Protein AF-A0A1C4ZK73-F1 (afdb_monomer)

Structure (mmCIF, N/CA/C/O backbone):
data_AF-A0A1C4ZK73-F1
#
_entry.id   AF-A0A1C4ZK73-F1
#
loop_
_atom_site.group_PDB
_atom_site.id
_atom_site.type_symbol
_atom_site.label_atom_id
_atom_site.label_alt_id
_atom_site.label_comp_id
_atom_site.label_asym_id
_atom_site.label_entity_id
_atom_site.label_seq_id
_atom_site.pdbx_PDB_ins_code
_atom_site.Cartn_x
_atom_site.Cartn_y
_atom_site.Cartn_z
_atom_site.occupancy
_atom_site.B_iso_or_equiv
_atom_site.auth_seq_id
_atom_site.auth_comp_id
_atom_site.auth_asym_id
_atom_site.auth_atom_id
_atom_site.pdbx_PDB_model_num
ATOM 1 N N . MET A 1 1 ? 20.631 2.626 -0.643 1.00 84.75 1 MET A N 1
ATOM 2 C CA . MET A 1 1 ? 19.525 1.824 -0.071 1.00 84.75 1 MET A CA 1
ATOM 3 C C . MET A 1 1 ? 20.103 0.797 0.896 1.00 84.75 1 MET A C 1
ATOM 5 O O . MET A 1 1 ? 21.215 0.341 0.662 1.00 84.75 1 MET A O 1
ATOM 9 N N . SER A 1 2 ? 19.399 0.469 1.982 1.00 93.44 2 SER A N 1
ATOM 10 C CA . SER A 1 2 ? 19.787 -0.606 2.907 1.00 93.44 2 SER A CA 1
ATOM 11 C C . SER A 1 2 ? 19.686 -1.980 2.239 1.00 93.44 2 SER A C 1
ATOM 13 O O . SER A 1 2 ? 18.781 -2.201 1.442 1.00 93.44 2 SER A O 1
ATOM 15 N N . ALA A 1 3 ? 20.574 -2.909 2.602 1.00 92.75 3 ALA A N 1
ATOM 16 C CA . ALA A 1 3 ? 20.466 -4.317 2.210 1.00 92.75 3 ALA A CA 1
ATOM 17 C C . ALA A 1 3 ? 19.444 -5.097 3.061 1.00 92.75 3 ALA A C 1
ATOM 19 O O . ALA A 1 3 ? 19.037 -6.190 2.677 1.00 92.75 3 ALA A O 1
ATOM 20 N N . ASP A 1 4 ? 19.031 -4.544 4.207 1.00 95.25 4 ASP A N 1
ATOM 21 C CA . ASP A 1 4 ? 17.965 -5.107 5.035 1.00 95.25 4 ASP A CA 1
ATOM 22 C C . ASP A 1 4 ? 16.584 -4.758 4.439 1.00 95.25 4 ASP A C 1
ATOM 24 O O . ASP A 1 4 ? 16.256 -3.569 4.347 1.00 95.25 4 ASP A O 1
ATOM 28 N N . PRO A 1 5 ? 15.751 -5.750 4.063 1.00 92.81 5 PRO A N 1
ATOM 29 C CA . PRO A 1 5 ? 14.460 -5.516 3.413 1.00 92.81 5 PRO A CA 1
ATOM 30 C C . PRO A 1 5 ? 13.484 -4.636 4.206 1.00 92.81 5 PRO A C 1
ATOM 32 O O . PRO A 1 5 ? 12.799 -3.793 3.622 1.00 92.81 5 PRO A O 1
ATOM 35 N N . ALA A 1 6 ? 13.419 -4.792 5.533 1.00 88.50 6 ALA A N 1
ATOM 36 C CA . ALA A 1 6 ? 12.499 -4.018 6.369 1.00 88.50 6 ALA A CA 1
ATOM 37 C C . ALA A 1 6 ? 12.899 -2.535 6.404 1.00 88.50 6 ALA A C 1
ATOM 39 O O . ALA A 1 6 ? 12.072 -1.644 6.188 1.00 88.50 6 ALA A O 1
ATOM 40 N N . THR A 1 7 ? 14.192 -2.271 6.586 1.00 92.38 7 THR A N 1
ATOM 41 C CA . THR A 1 7 ? 14.769 -0.927 6.523 1.00 92.38 7 THR A CA 1
ATOM 42 C C . THR A 1 7 ? 14.614 -0.327 5.125 1.00 92.38 7 THR A C 1
ATOM 44 O O . THR A 1 7 ? 14.234 0.837 4.995 1.00 92.38 7 THR A O 1
ATOM 47 N N . ALA A 1 8 ? 14.856 -1.112 4.070 1.00 97.56 8 ALA A N 1
ATOM 48 C CA . ALA A 1 8 ? 14.698 -0.685 2.682 1.00 97.56 8 ALA A CA 1
ATOM 49 C C . ALA A 1 8 ? 13.253 -0.255 2.384 1.00 97.56 8 ALA A C 1
ATOM 51 O O . ALA A 1 8 ? 13.040 0.806 1.798 1.00 97.56 8 ALA A O 1
ATOM 52 N N . ARG A 1 9 ? 12.248 -0.994 2.875 1.00 96.31 9 ARG A N 1
ATOM 53 C CA . ARG A 1 9 ? 10.835 -0.598 2.763 1.00 96.31 9 ARG A CA 1
ATOM 54 C C . ARG A 1 9 ? 10.553 0.749 3.431 1.00 96.31 9 ARG A C 1
ATOM 56 O O . ARG A 1 9 ? 9.870 1.593 2.852 1.00 96.31 9 ARG A O 1
ATOM 63 N N . GLY A 1 10 ? 11.106 0.982 4.623 1.00 89.31 10 GLY A N 1
ATOM 64 C CA . GLY A 1 10 ? 11.018 2.280 5.300 1.00 89.31 10 GLY A CA 1
ATOM 65 C C . GLY A 1 10 ? 11.638 3.418 4.481 1.00 89.31 10 GLY A C 1
ATOM 66 O O . GLY A 1 10 ? 11.036 4.484 4.349 1.00 89.31 10 GLY A O 1
ATOM 67 N N . GLN A 1 11 ? 12.797 3.171 3.866 1.00 98.31 11 GLN A N 1
ATOM 68 C CA . GLN A 1 11 ? 13.463 4.133 2.981 1.00 98.31 11 GLN A CA 1
ATOM 69 C C . GLN A 1 11 ? 12.637 4.442 1.725 1.00 98.31 11 GLN A C 1
ATOM 71 O O . GLN A 1 11 ? 12.590 5.598 1.315 1.00 98.31 11 GLN A O 1
ATOM 76 N N . GLY A 1 12 ? 11.939 3.455 1.157 1.00 98.44 12 GLY A N 1
ATOM 77 C CA . GLY A 1 12 ? 11.043 3.658 0.013 1.00 98.44 12 G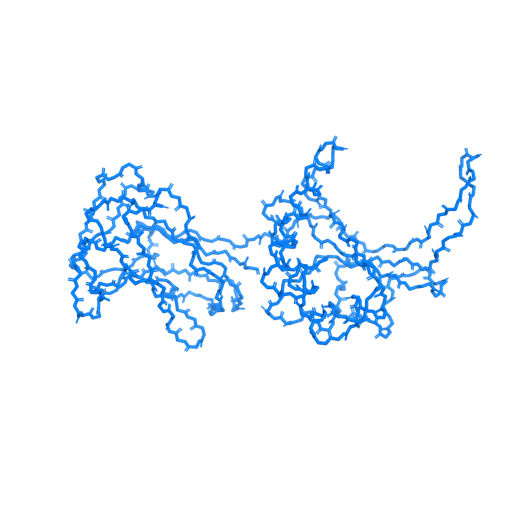LY A CA 1
ATOM 78 C C . GLY A 1 12 ? 9.887 4.605 0.325 1.00 98.44 12 GLY A C 1
ATOM 79 O O . GLY A 1 12 ? 9.605 5.522 -0.445 1.00 98.44 12 GLY A O 1
ATOM 80 N N . ARG A 1 13 ? 9.268 4.452 1.505 1.00 97.62 13 ARG A N 1
ATOM 81 C CA . ARG A 1 13 ? 8.219 5.373 1.979 1.00 97.62 13 ARG A CA 1
ATOM 82 C C . ARG A 1 13 ? 8.760 6.793 2.169 1.00 97.62 13 ARG A C 1
ATOM 84 O O . ARG A 1 13 ? 8.119 7.753 1.753 1.00 97.62 13 ARG A O 1
ATOM 91 N N . ALA A 1 14 ? 9.943 6.931 2.768 1.00 96.50 14 ALA A N 1
ATOM 92 C CA . ALA A 1 14 ? 10.572 8.237 2.964 1.00 96.50 14 ALA A CA 1
ATOM 93 C C . ALA A 1 14 ? 10.908 8.920 1.627 1.00 96.50 14 ALA A C 1
ATOM 95 O O . ALA A 1 14 ? 10.620 10.103 1.455 1.00 96.50 14 ALA A O 1
ATOM 96 N N . ALA A 1 15 ? 11.439 8.167 0.658 1.00 98.69 15 ALA A N 1
ATOM 97 C CA . ALA A 1 15 ? 11.707 8.672 -0.684 1.00 98.69 15 ALA A CA 1
ATOM 98 C C . ALA A 1 15 ? 10.423 9.162 -1.372 1.00 98.69 15 ALA A C 1
ATOM 100 O O . ALA A 1 15 ? 10.425 10.236 -1.972 1.00 98.69 15 ALA A O 1
ATOM 101 N N . ALA A 1 16 ? 9.318 8.421 -1.246 1.00 98.19 16 ALA A N 1
ATOM 102 C CA . ALA A 1 16 ? 8.022 8.820 -1.794 1.00 98.19 16 ALA A CA 1
ATOM 103 C C . ALA A 1 16 ? 7.496 10.117 -1.166 1.00 98.19 16 ALA A C 1
ATOM 105 O O . ALA A 1 16 ? 6.988 10.975 -1.882 1.00 98.19 16 ALA A O 1
ATOM 106 N N . ASP A 1 17 ? 7.657 10.305 0.147 1.00 96.88 17 ASP A N 1
ATOM 107 C CA . ASP A 1 17 ? 7.296 11.566 0.803 1.00 96.88 17 ASP A CA 1
ATOM 108 C C . ASP A 1 17 ? 8.104 12.753 0.263 1.00 96.88 17 ASP A C 1
ATOM 110 O O . ASP A 1 17 ? 7.530 13.806 -0.025 1.00 96.88 17 ASP A O 1
ATOM 114 N N . SER A 1 18 ? 9.415 12.583 0.070 1.00 98.19 18 SER A N 1
ATOM 115 C CA . SER A 1 18 ? 10.264 13.617 -0.530 1.00 98.19 18 SER A CA 1
ATOM 116 C C . SER A 1 18 ? 9.868 13.924 -1.976 1.00 98.19 18 SER A C 1
ATOM 118 O O . SER A 1 18 ? 9.771 15.093 -2.349 1.00 98.19 18 SER A O 1
ATOM 120 N N . ALA A 1 19 ? 9.593 12.893 -2.779 1.00 98.44 19 ALA A N 1
ATOM 121 C CA . ALA A 1 19 ? 9.191 13.054 -4.173 1.00 98.44 19 ALA A CA 1
ATOM 122 C C . ALA A 1 19 ? 7.835 13.759 -4.306 1.00 98.44 19 ALA A C 1
ATOM 124 O O . ALA A 1 19 ? 7.691 14.651 -5.136 1.00 98.44 19 ALA A O 1
ATOM 125 N N . VAL A 1 20 ? 6.863 13.424 -3.453 1.00 95.50 20 VAL A N 1
ATOM 126 C CA . VAL A 1 20 ? 5.555 14.095 -3.423 1.00 95.50 20 VAL A CA 1
ATOM 127 C C . VAL A 1 20 ? 5.697 15.561 -3.026 1.00 95.50 20 VAL A C 1
ATOM 129 O O . VAL A 1 20 ? 5.093 16.415 -3.668 1.00 95.50 20 VAL A O 1
ATOM 132 N N . ALA A 1 21 ? 6.513 15.879 -2.017 1.00 94.62 21 ALA A N 1
ATOM 133 C CA . ALA A 1 21 ? 6.745 17.268 -1.622 1.00 94.62 21 ALA A CA 1
ATOM 134 C C . ALA A 1 21 ? 7.353 18.094 -2.770 1.00 94.62 21 ALA A C 1
ATOM 136 O O . ALA A 1 21 ? 6.895 19.205 -3.044 1.00 94.62 21 ALA A O 1
ATOM 137 N N . ALA A 1 22 ? 8.338 17.535 -3.480 1.00 98.00 22 ALA A N 1
ATOM 138 C CA . ALA A 1 22 ? 8.933 18.173 -4.652 1.00 98.00 22 ALA A CA 1
ATOM 139 C C . ALA A 1 22 ? 7.923 18.325 -5.803 1.00 98.00 22 ALA A C 1
ATOM 141 O O . ALA A 1 22 ? 7.804 19.405 -6.378 1.00 98.00 22 ALA A O 1
ATOM 142 N N . ALA A 1 23 ? 7.150 17.276 -6.100 1.00 95.81 23 ALA A N 1
ATOM 143 C CA . ALA A 1 23 ? 6.112 17.293 -7.126 1.00 95.81 23 ALA A CA 1
ATOM 144 C C . ALA A 1 23 ? 5.072 18.392 -6.857 1.00 95.81 23 ALA A C 1
ATOM 146 O O . ALA A 1 23 ? 4.774 19.196 -7.737 1.00 95.81 23 ALA A O 1
ATOM 147 N N . GLN A 1 24 ? 4.583 18.490 -5.620 1.00 91.94 24 GLN A N 1
ATOM 148 C CA . GLN A 1 24 ? 3.625 19.518 -5.212 1.00 91.94 24 GLN A CA 1
ATOM 149 C C . GLN A 1 24 ? 4.198 20.931 -5.337 1.00 91.94 24 GLN A C 1
ATOM 151 O O . GLN A 1 24 ? 3.509 21.821 -5.834 1.00 91.94 24 GLN A O 1
ATOM 156 N N . ALA A 1 25 ? 5.462 21.138 -4.952 1.00 94.81 25 ALA A N 1
ATOM 157 C CA . ALA A 1 25 ? 6.137 22.427 -5.111 1.00 94.81 25 ALA A CA 1
ATOM 158 C C . ALA A 1 25 ? 6.279 22.847 -6.588 1.00 94.81 25 ALA A C 1
ATOM 160 O O . ALA A 1 25 ? 6.295 24.038 -6.888 1.00 94.81 25 ALA A O 1
ATOM 161 N N . LEU A 1 26 ? 6.339 21.876 -7.504 1.00 97.00 26 LEU A N 1
ATOM 162 C CA . LEU A 1 26 ? 6.391 22.079 -8.955 1.00 97.00 26 LEU A CA 1
ATOM 163 C C . LEU A 1 26 ? 5.002 22.121 -9.622 1.00 97.00 26 LEU A C 1
ATOM 165 O O . LEU A 1 26 ? 4.917 22.247 -10.841 1.00 97.00 26 LEU A O 1
ATOM 169 N N . GLY A 1 27 ? 3.909 22.010 -8.856 1.00 92.94 27 GLY A N 1
ATOM 170 C CA . GLY A 1 27 ? 2.540 22.004 -9.389 1.00 92.94 27 GLY A CA 1
ATOM 171 C C . GLY A 1 27 ? 2.090 20.669 -9.998 1.00 92.94 27 GLY A C 1
ATOM 172 O O . GLY A 1 27 ? 1.056 20.613 -10.661 1.00 92.94 27 GLY A O 1
ATOM 173 N N . ILE A 1 28 ? 2.829 19.583 -9.767 1.00 91.00 28 ILE A N 1
ATOM 174 C CA . ILE A 1 28 ? 2.490 18.231 -10.226 1.00 91.00 28 ILE A CA 1
ATOM 175 C C . ILE A 1 28 ? 1.518 17.605 -9.216 1.00 91.00 28 ILE A C 1
ATOM 177 O O . ILE A 1 28 ? 1.904 17.162 -8.130 1.00 91.00 28 ILE A O 1
ATOM 181 N N . GLY A 1 29 ? 0.230 17.612 -9.563 1.00 83.25 29 GLY A N 1
ATOM 182 C CA . GLY A 1 29 ? -0.865 17.170 -8.696 1.00 83.25 29 GLY A CA 1
ATOM 183 C C . GLY A 1 29 ? -1.083 15.652 -8.644 1.00 83.25 29 GLY A C 1
ATOM 184 O O . GLY A 1 29 ? -0.453 14.879 -9.370 1.00 83.25 29 GLY A O 1
ATOM 185 N N . ALA A 1 30 ? -2.019 15.239 -7.785 1.00 81.19 30 ALA A N 1
ATOM 186 C CA . ALA A 1 30 ? -2.480 13.855 -7.666 1.00 81.19 30 ALA A CA 1
ATOM 187 C C . ALA A 1 30 ? -2.970 13.282 -9.015 1.00 81.19 30 ALA A C 1
ATOM 189 O O . ALA A 1 30 ? -3.432 14.019 -9.884 1.00 81.19 30 ALA A O 1
ATOM 190 N N . GLY A 1 31 ? -2.862 11.964 -9.185 1.00 82.56 31 GLY A N 1
ATOM 191 C CA . GLY A 1 31 ? -3.090 11.253 -10.451 1.00 82.56 31 GLY A CA 1
ATOM 192 C C . GLY A 1 31 ? -1.874 11.235 -11.388 1.00 82.56 31 GLY A C 1
ATOM 193 O O . GLY A 1 31 ? -1.887 10.533 -12.395 1.00 82.56 31 GLY A O 1
ATOM 194 N N . SER A 1 32 ? -0.806 11.968 -11.058 1.00 91.88 32 SER A N 1
ATOM 195 C CA . SER A 1 32 ? 0.468 11.899 -11.785 1.00 91.88 32 SER A CA 1
ATOM 196 C C . SER A 1 32 ? 1.287 10.674 -11.364 1.00 91.88 32 SER A C 1
ATOM 198 O O . SER A 1 32 ? 1.214 10.241 -10.210 1.00 91.88 32 SER A O 1
ATOM 200 N N . THR A 1 33 ? 2.118 10.155 -12.271 1.00 95.19 33 THR A N 1
ATOM 201 C CA . THR A 1 33 ? 3.112 9.117 -11.953 1.00 95.19 33 THR A CA 1
ATOM 202 C C . THR A 1 33 ? 4.428 9.743 -11.522 1.00 95.19 33 THR A C 1
ATOM 204 O O . THR A 1 33 ? 4.963 10.602 -12.221 1.00 95.19 33 THR A O 1
ATOM 207 N N . LEU A 1 34 ? 4.979 9.277 -10.401 1.00 97.56 34 LEU A N 1
ATOM 208 C CA . LEU A 1 34 ? 6.349 9.584 -9.994 1.00 97.56 34 LEU A CA 1
ATOM 209 C C . LEU A 1 34 ? 7.222 8.343 -10.197 1.00 97.56 34 LEU A C 1
ATOM 211 O O . LEU A 1 34 ? 6.896 7.261 -9.703 1.00 97.56 34 LEU A O 1
ATOM 215 N N . TYR A 1 35 ? 8.328 8.506 -10.921 1.00 98.12 35 TYR A N 1
ATOM 216 C CA . TYR A 1 35 ? 9.267 7.430 -11.226 1.00 98.12 35 TYR A CA 1
ATOM 217 C C . TYR A 1 35 ? 10.416 7.440 -10.229 1.00 98.12 35 TYR A C 1
ATOM 219 O O . TYR A 1 35 ? 11.105 8.448 -10.086 1.00 98.12 35 TYR A O 1
ATOM 227 N N . ASN A 1 36 ? 10.619 6.323 -9.535 1.00 98.31 36 ASN A N 1
ATOM 228 C CA . ASN A 1 36 ? 11.842 6.128 -8.776 1.00 98.31 36 ASN A CA 1
ATOM 229 C C . ASN A 1 36 ? 12.979 5.740 -9.726 1.00 98.31 36 ASN A C 1
ATOM 231 O O . ASN A 1 36 ? 12.807 4.843 -10.549 1.00 98.31 36 ASN A O 1
ATOM 235 N N . ASP A 1 37 ? 14.117 6.410 -9.596 1.00 98.25 37 ASP A N 1
ATOM 236 C CA . ASP A 1 37 ? 15.328 6.111 -10.349 1.00 98.25 37 ASP A CA 1
ATOM 237 C C . ASP A 1 37 ? 16.171 5.069 -9.600 1.00 98.25 37 ASP A C 1
ATOM 239 O O . ASP A 1 37 ? 16.705 5.344 -8.519 1.00 98.25 37 ASP A O 1
ATOM 243 N N . ILE A 1 38 ? 16.246 3.852 -10.147 1.00 97.94 38 ILE A N 1
ATOM 244 C CA . ILE A 1 38 ? 17.117 2.787 -9.645 1.00 97.94 38 ILE A CA 1
ATOM 245 C C . ILE A 1 38 ? 18.015 2.323 -10.781 1.00 97.94 38 ILE A C 1
ATOM 247 O O . ILE A 1 38 ? 17.643 1.474 -11.592 1.00 97.94 38 ILE A O 1
ATOM 251 N N . GLU A 1 39 ? 19.234 2.844 -10.787 1.00 96.56 39 GLU A N 1
ATOM 252 C CA . GLU A 1 39 ? 20.282 2.445 -11.719 1.00 96.56 39 GLU A CA 1
ATOM 253 C C . GLU A 1 39 ? 20.627 0.951 -11.647 1.00 96.56 39 GLU A C 1
ATOM 255 O O . GLU A 1 39 ? 20.218 0.218 -10.739 1.00 96.56 39 GLU A O 1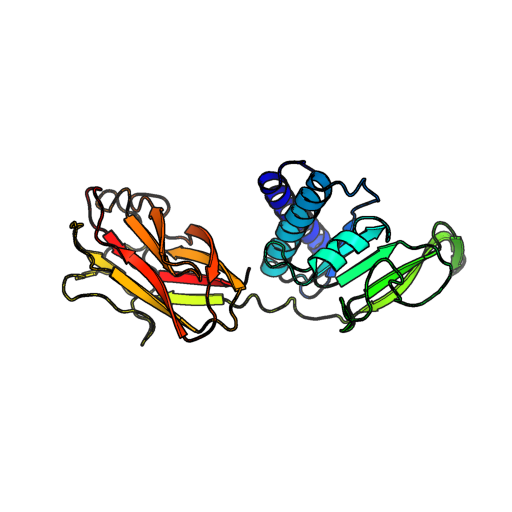
ATOM 260 N N . GLN A 1 40 ? 21.397 0.484 -12.632 1.00 97.00 40 GLN A N 1
ATOM 261 C CA . GLN A 1 40 ? 21.837 -0.909 -12.701 1.00 97.00 40 GLN A CA 1
ATOM 262 C C . GLN A 1 40 ? 22.478 -1.367 -11.379 1.00 97.00 40 GLN A C 1
ATOM 264 O O . GLN A 1 40 ? 23.283 -0.662 -10.769 1.00 97.00 40 GLN A O 1
ATOM 269 N N . TYR A 1 41 ? 22.123 -2.575 -10.938 1.00 96.50 41 TYR A N 1
ATOM 270 C CA . TYR A 1 41 ? 22.684 -3.181 -9.733 1.00 96.50 41 TYR A CA 1
ATOM 271 C C . TYR A 1 41 ? 22.917 -4.685 -9.921 1.00 96.50 41 TYR A C 1
ATOM 273 O O . TYR A 1 41 ? 22.243 -5.332 -10.729 1.00 96.50 41 TYR A O 1
ATOM 281 N N . PRO A 1 42 ? 23.842 -5.290 -9.153 1.00 94.56 42 PRO A N 1
ATOM 282 C CA . PRO A 1 42 ? 24.013 -6.737 -9.151 1.00 94.56 42 PRO A CA 1
ATOM 283 C C . PRO A 1 42 ? 22.773 -7.416 -8.546 1.00 94.56 42 PRO A C 1
ATOM 285 O O . PRO A 1 42 ? 22.568 -7.368 -7.332 1.00 94.56 42 PRO A O 1
ATOM 288 N N . SER A 1 43 ? 21.952 -8.072 -9.378 1.00 94.31 43 SER A N 1
ATOM 289 C CA . SER A 1 43 ? 20.723 -8.781 -8.963 1.00 94.31 43 SER A CA 1
ATOM 290 C C . SER A 1 43 ? 21.017 -10.112 -8.244 1.00 94.31 43 SER A C 1
ATOM 292 O O . SER A 1 43 ? 20.647 -11.216 -8.649 1.00 94.31 43 SER A O 1
ATOM 294 N N . THR A 1 44 ? 21.737 -10.024 -7.128 1.00 96.44 44 THR A N 1
ATOM 295 C CA . THR A 1 44 ? 21.824 -11.123 -6.163 1.00 96.44 44 THR A CA 1
ATOM 296 C C . THR A 1 44 ? 20.496 -11.260 -5.414 1.00 96.44 44 THR A C 1
ATOM 298 O O . THR A 1 44 ? 19.703 -10.320 -5.352 1.00 96.44 44 THR A O 1
ATOM 301 N N . ALA A 1 45 ? 20.246 -12.416 -4.792 1.00 95.56 45 ALA A N 1
ATOM 302 C CA . ALA A 1 45 ? 18.999 -12.648 -4.058 1.00 95.56 45 ALA A CA 1
ATOM 303 C C . ALA A 1 45 ? 18.735 -11.596 -2.961 1.00 95.56 45 ALA A C 1
ATOM 305 O O . ALA A 1 45 ? 17.594 -11.167 -2.794 1.00 95.56 45 ALA A O 1
ATOM 306 N N . SER A 1 46 ? 19.776 -11.157 -2.245 1.00 95.56 46 SER A N 1
ATOM 307 C CA . SER A 1 46 ? 19.666 -10.124 -1.210 1.00 95.56 46 SER A CA 1
ATOM 308 C C . SER A 1 46 ? 19.423 -8.735 -1.802 1.00 95.56 46 SER A C 1
ATOM 310 O O . SER A 1 46 ? 18.522 -8.038 -1.340 1.00 95.56 46 SER A O 1
ATOM 312 N N . CYS A 1 47 ? 20.159 -8.348 -2.851 1.00 96.50 47 CYS A N 1
ATOM 313 C CA . CYS A 1 47 ? 19.957 -7.065 -3.532 1.00 96.50 47 CYS A CA 1
ATOM 314 C C . CYS A 1 47 ? 18.549 -6.959 -4.122 1.00 96.50 47 CYS A C 1
ATOM 316 O O . CYS A 1 47 ? 17.857 -5.975 -3.866 1.00 96.50 47 CYS A O 1
ATOM 318 N N . ARG A 1 48 ? 18.087 -8.003 -4.821 1.00 97.69 48 ARG A N 1
ATOM 319 C CA . ARG A 1 48 ? 16.724 -8.072 -5.353 1.00 97.69 48 ARG A CA 1
ATOM 320 C C . ARG A 1 48 ? 15.681 -7.930 -4.246 1.00 97.69 48 ARG A C 1
ATOM 322 O O . ARG A 1 48 ? 14.761 -7.130 -4.373 1.00 97.69 48 ARG A O 1
ATOM 329 N N . ALA A 1 49 ? 15.825 -8.664 -3.141 1.00 96.88 49 ALA A N 1
ATOM 330 C CA . ALA A 1 49 ? 14.876 -8.581 -2.031 1.00 96.88 49 ALA A CA 1
ATOM 331 C C . ALA A 1 49 ? 14.827 -7.177 -1.401 1.00 96.88 49 ALA A C 1
ATOM 333 O O . ALA A 1 49 ? 13.741 -6.702 -1.061 1.00 96.88 49 ALA A O 1
ATOM 334 N N . ALA A 1 50 ? 15.974 -6.507 -1.265 1.00 98.00 50 ALA A N 1
ATOM 335 C CA . ALA A 1 50 ? 16.053 -5.141 -0.755 1.00 98.00 50 ALA A CA 1
ATOM 336 C C . ALA A 1 50 ? 15.387 -4.131 -1.705 1.00 98.00 50 ALA A C 1
ATOM 338 O O . ALA A 1 50 ? 14.540 -3.356 -1.260 1.00 98.00 50 ALA A O 1
ATOM 339 N N . VAL A 1 51 ? 15.694 -4.192 -3.007 1.00 98.50 51 VAL A N 1
ATOM 340 C CA . VAL A 1 51 ? 15.117 -3.301 -4.031 1.00 98.50 51 VAL A CA 1
ATOM 341 C C . VAL A 1 51 ? 13.605 -3.476 -4.134 1.00 98.50 51 VAL A C 1
ATOM 343 O O . VAL A 1 51 ? 12.870 -2.496 -4.029 1.00 98.50 51 VAL A O 1
ATOM 346 N N . LEU A 1 52 ? 13.109 -4.713 -4.234 1.00 98.25 52 LEU A N 1
ATOM 347 C CA . LEU A 1 52 ? 11.667 -4.977 -4.288 1.00 98.25 52 LEU A CA 1
ATOM 348 C C . LEU A 1 52 ? 10.946 -4.527 -3.004 1.00 98.25 52 LEU A C 1
ATOM 350 O O . LEU A 1 52 ? 9.809 -4.050 -3.055 1.00 98.25 52 LEU A O 1
ATOM 354 N N . SER A 1 53 ? 11.607 -4.612 -1.844 1.00 97.31 53 SER A N 1
ATOM 355 C CA . SER A 1 53 ? 11.049 -4.114 -0.577 1.00 97.31 53 SER A CA 1
ATOM 356 C C . SER A 1 53 ? 11.009 -2.589 -0.519 1.00 97.31 53 SER A C 1
ATOM 358 O O . SER A 1 53 ? 10.006 -2.025 -0.080 1.00 97.31 53 SER A O 1
ATOM 360 N N . PHE A 1 54 ? 12.053 -1.912 -1.000 1.00 98.69 54 PHE A N 1
ATOM 361 C CA . PHE A 1 54 ? 12.065 -0.459 -1.153 1.00 98.69 54 PHE A CA 1
ATOM 362 C C . PHE A 1 54 ? 10.958 0.014 -2.097 1.00 98.69 54 PHE A C 1
ATOM 364 O O . PHE A 1 54 ? 10.159 0.867 -1.712 1.00 98.69 54 PHE A O 1
ATOM 371 N N . LEU A 1 55 ? 10.845 -0.588 -3.284 1.00 98.69 55 LEU A N 1
ATOM 372 C CA . LEU A 1 55 ? 9.799 -0.260 -4.256 1.00 98.69 55 LEU A CA 1
ATOM 373 C C . LEU A 1 55 ? 8.402 -0.511 -3.686 1.00 98.69 55 LEU A C 1
ATOM 375 O O . LEU A 1 55 ? 7.493 0.277 -3.920 1.00 98.69 55 LEU A O 1
ATOM 379 N N . SER A 1 56 ? 8.235 -1.537 -2.850 1.00 96.31 56 SER A N 1
ATOM 380 C CA . SER A 1 56 ? 6.966 -1.752 -2.153 1.00 96.31 56 SER A CA 1
ATOM 381 C C . SER A 1 56 ? 6.625 -0.608 -1.193 1.00 96.31 56 SER A C 1
ATOM 383 O O . SER A 1 56 ? 5.481 -0.174 -1.132 1.00 96.31 56 SER A O 1
ATOM 385 N N . GLY A 1 57 ? 7.606 -0.083 -0.452 1.00 94.62 57 GLY A N 1
ATOM 386 C CA . GLY A 1 57 ? 7.403 1.098 0.391 1.00 94.62 57 GLY A CA 1
ATOM 387 C C . GLY A 1 57 ? 7.101 2.365 -0.417 1.00 94.62 57 GLY A C 1
ATOM 388 O O . GLY A 1 57 ? 6.276 3.178 -0.002 1.00 94.62 57 GLY A O 1
ATOM 389 N N . TRP A 1 58 ? 7.740 2.508 -1.580 1.00 98.38 58 TRP A N 1
ATOM 390 C CA . TRP A 1 58 ? 7.491 3.587 -2.537 1.00 98.38 58 TRP A CA 1
ATOM 391 C C . TRP A 1 58 ? 6.051 3.559 -3.069 1.00 98.38 58 TRP A C 1
ATOM 393 O O . TRP A 1 58 ? 5.338 4.552 -2.928 1.00 98.38 58 TRP A O 1
ATOM 403 N N . VAL A 1 59 ? 5.600 2.408 -3.587 1.00 96.06 59 VAL A N 1
ATOM 404 C CA . VAL A 1 59 ? 4.229 2.184 -4.086 1.00 96.06 59 VAL A CA 1
ATOM 405 C C . VAL A 1 59 ? 3.198 2.504 -3.009 1.00 96.06 59 VAL A C 1
ATOM 407 O O . VAL A 1 59 ? 2.345 3.367 -3.207 1.00 96.06 59 VAL A O 1
ATOM 410 N N . GLU A 1 60 ? 3.334 1.871 -1.840 1.00 89.69 60 GLU A N 1
ATOM 411 C CA . GLU A 1 60 ? 2.421 2.053 -0.710 1.00 89.69 60 GLU A CA 1
ATOM 412 C C . GLU A 1 60 ? 2.252 3.535 -0.376 1.00 89.69 60 GLU A C 1
ATOM 414 O O . GLU A 1 60 ? 1.137 4.043 -0.238 1.00 89.69 60 GLU A O 1
ATOM 419 N N . ARG A 1 61 ? 3.368 4.263 -0.270 1.00 93.19 61 ARG A N 1
ATOM 420 C CA . ARG A 1 61 ? 3.315 5.657 0.142 1.00 93.19 61 ARG A CA 1
ATOM 421 C C . ARG A 1 61 ? 2.740 6.554 -0.947 1.00 93.19 61 ARG A C 1
ATOM 423 O O . ARG A 1 61 ? 1.881 7.370 -0.614 1.00 93.19 61 ARG A O 1
ATOM 430 N N . LEU A 1 62 ? 3.137 6.397 -2.208 1.00 94.62 62 LEU A N 1
ATOM 431 C CA . LEU A 1 62 ? 2.586 7.196 -3.307 1.00 94.62 62 LEU A CA 1
ATOM 432 C C . LEU A 1 62 ? 1.077 7.015 -3.455 1.00 94.62 62 LEU A C 1
ATOM 434 O O . LEU A 1 62 ? 0.361 8.014 -3.556 1.00 94.62 62 LEU A O 1
ATOM 438 N N . HIS A 1 63 ? 0.576 5.783 -3.341 1.00 89.62 63 HIS A N 1
ATOM 439 C CA . HIS A 1 63 ? -0.863 5.517 -3.382 1.00 89.62 63 HIS A CA 1
ATOM 440 C C . HIS A 1 63 ? -1.605 6.246 -2.257 1.00 89.62 63 HIS A C 1
ATOM 442 O O . HIS A 1 63 ? -2.615 6.897 -2.520 1.00 89.62 63 HIS A O 1
ATOM 448 N N . THR A 1 64 ? -1.078 6.260 -1.021 1.00 83.12 64 THR A N 1
ATOM 449 C CA . THR A 1 64 ? -1.692 7.052 0.074 1.00 83.12 64 THR A CA 1
ATOM 450 C C . THR A 1 64 ? -1.636 8.565 -0.142 1.00 83.12 64 THR A C 1
ATOM 452 O O . THR A 1 64 ? -2.389 9.304 0.491 1.00 83.12 64 THR A O 1
ATOM 455 N N . ARG A 1 65 ? -0.742 9.043 -1.014 1.00 84.75 65 ARG A N 1
ATOM 456 C CA . ARG A 1 65 ? -0.606 10.458 -1.383 1.00 84.75 65 ARG A CA 1
ATOM 457 C C . ARG A 1 65 ? -1.374 10.818 -2.658 1.00 84.75 65 ARG A C 1
ATOM 459 O O . ARG A 1 65 ? -1.373 11.985 -3.036 1.00 84.75 65 ARG A O 1
ATOM 466 N N . GLY A 1 66 ? -2.038 9.851 -3.293 1.00 84.06 66 GLY A N 1
ATOM 467 C CA . GLY A 1 66 ? -2.807 10.062 -4.516 1.00 84.06 66 GLY A CA 1
ATOM 468 C C . GLY A 1 66 ? -1.973 10.080 -5.800 1.00 84.06 66 GLY A C 1
ATOM 469 O O . GLY A 1 66 ? -2.452 10.600 -6.800 1.00 84.06 66 GLY A O 1
ATOM 470 N N . TYR A 1 67 ? -0.761 9.520 -5.803 1.00 93.00 67 TYR A N 1
ATOM 471 C CA . TYR A 1 67 ? 0.117 9.423 -6.979 1.00 93.00 67 TYR A CA 1
ATOM 472 C C . TYR A 1 67 ? 0.275 7.972 -7.442 1.00 93.00 67 TYR A C 1
ATOM 474 O O . TYR A 1 67 ? 0.190 7.052 -6.630 1.00 93.00 67 TYR A O 1
ATOM 482 N N . LEU A 1 68 ? 0.545 7.783 -8.734 1.00 93.88 68 LEU A N 1
ATOM 483 C CA . LEU A 1 68 ? 0.964 6.505 -9.318 1.00 93.88 68 LEU A CA 1
ATOM 484 C C . LEU A 1 68 ? 2.472 6.294 -9.097 1.00 93.88 68 LEU A C 1
ATOM 486 O O . LEU A 1 68 ? 3.254 7.249 -9.107 1.00 93.88 68 LEU A O 1
ATOM 490 N N . ALA A 1 69 ? 2.888 5.043 -8.935 1.00 96.69 69 ALA A N 1
ATOM 491 C CA . ALA A 1 69 ? 4.261 4.641 -8.676 1.00 96.69 69 ALA A CA 1
ATOM 492 C C . ALA A 1 69 ? 4.906 3.998 -9.910 1.00 96.69 69 ALA A C 1
ATOM 494 O O . ALA A 1 69 ? 4.578 2.873 -10.289 1.00 96.69 69 ALA A O 1
ATOM 495 N N . GLY A 1 70 ? 5.860 4.707 -10.510 1.00 97.75 70 GLY A N 1
ATOM 496 C CA . GLY A 1 70 ? 6.720 4.199 -11.575 1.00 97.75 70 GLY A CA 1
ATOM 497 C C . GLY A 1 70 ? 8.127 3.861 -11.080 1.00 97.75 70 GLY A C 1
ATOM 498 O O . GLY A 1 70 ? 8.547 4.314 -10.010 1.00 97.75 70 GLY A O 1
ATOM 499 N N . MET A 1 71 ? 8.879 3.107 -11.879 1.00 98.50 71 MET A N 1
ATOM 500 C CA . MET A 1 71 ? 10.323 2.913 -11.696 1.00 98.50 71 MET A CA 1
ATOM 501 C C . MET A 1 71 ? 11.043 2.978 -13.040 1.00 98.50 71 MET A C 1
ATOM 503 O O . MET A 1 71 ? 10.609 2.322 -13.985 1.00 98.50 71 MET A O 1
ATOM 507 N N . TYR A 1 72 ? 12.154 3.708 -13.089 1.00 98.69 72 TYR A N 1
ATOM 508 C CA . TYR A 1 72 ? 13.178 3.588 -14.124 1.00 98.69 72 TYR A CA 1
ATOM 509 C C . TYR A 1 72 ? 14.286 2.639 -13.655 1.00 98.69 72 TYR A C 1
ATOM 511 O O . TYR A 1 72 ? 14.737 2.738 -12.512 1.00 98.69 72 TYR A O 1
ATOM 519 N N . SER A 1 73 ? 14.702 1.702 -14.515 1.00 98.62 73 SER A N 1
ATOM 520 C CA . SER A 1 73 ? 15.877 0.861 -14.256 1.00 98.62 73 SER A CA 1
ATOM 521 C C . SER A 1 73 ? 16.414 0.173 -15.511 1.00 98.62 73 SER A C 1
ATOM 523 O O . SER A 1 73 ? 15.720 0.040 -16.520 1.00 98.62 73 SER A O 1
ATOM 525 N N . SER A 1 74 ? 17.638 -0.354 -15.415 1.00 98.31 74 SER A N 1
ATOM 526 C CA . SER A 1 74 ? 18.236 -1.237 -16.421 1.00 98.31 74 SER A CA 1
ATOM 527 C C . SER A 1 74 ? 17.369 -2.468 -16.696 1.00 98.31 74 SER A C 1
ATOM 529 O O . SER A 1 74 ? 16.956 -3.176 -15.768 1.00 98.31 74 SER A O 1
ATOM 531 N N . GLY A 1 75 ? 17.188 -2.779 -17.987 1.00 98.00 75 GLY A N 1
ATOM 532 C CA . GLY A 1 75 ? 16.587 -4.026 -18.470 1.00 98.00 75 GLY A CA 1
ATOM 533 C C . GLY A 1 75 ? 17.157 -5.259 -17.759 1.00 98.00 75 GLY A C 1
ATOM 534 O O . GLY A 1 75 ? 16.425 -6.076 -17.201 1.00 98.00 75 GLY A O 1
ATOM 535 N N . SER A 1 76 ? 18.487 -5.332 -17.681 1.00 96.88 76 SER A N 1
ATOM 536 C CA . SER A 1 76 ? 19.230 -6.477 -17.132 1.00 96.88 76 SER A CA 1
ATOM 537 C C . SER A 1 76 ? 19.222 -6.627 -15.605 1.00 96.88 76 SER A C 1
ATOM 539 O O . SER A 1 76 ? 19.760 -7.615 -15.104 1.00 96.88 76 SER A O 1
ATOM 541 N N . SER A 1 77 ? 18.648 -5.680 -14.855 1.00 97.56 77 SER A N 1
ATOM 542 C CA . SER A 1 77 ? 18.540 -5.776 -13.393 1.00 97.56 77 SER A CA 1
ATOM 543 C C . SER A 1 77 ? 17.133 -5.454 -12.904 1.00 97.56 77 SER A C 1
ATOM 545 O O . SER A 1 77 ? 16.324 -6.368 -12.756 1.00 97.56 77 SER A O 1
ATOM 547 N N . GLY A 1 78 ? 16.813 -4.180 -12.667 1.00 98.12 78 GLY A N 1
ATOM 548 C CA . GLY A 1 78 ? 15.581 -3.794 -11.984 1.00 98.12 78 GLY A CA 1
ATOM 549 C C . GLY A 1 78 ? 14.334 -4.187 -12.761 1.00 98.12 78 GLY A C 1
ATOM 550 O O . GLY A 1 78 ? 13.391 -4.688 -12.158 1.00 98.12 78 GLY A O 1
ATOM 551 N N . ILE A 1 79 ? 14.341 -4.046 -14.090 1.00 98.69 79 ILE A N 1
ATOM 552 C CA . ILE A 1 79 ? 13.204 -4.448 -14.934 1.00 98.69 79 ILE A CA 1
ATOM 553 C C . ILE A 1 79 ? 12.984 -5.960 -14.883 1.00 98.69 79 ILE A C 1
ATOM 555 O O . ILE A 1 79 ? 11.870 -6.404 -14.605 1.00 98.69 79 ILE A O 1
ATOM 559 N N . THR A 1 80 ? 14.050 -6.743 -15.073 1.00 98.50 80 THR A N 1
ATOM 560 C CA . THR A 1 80 ? 13.991 -8.207 -14.94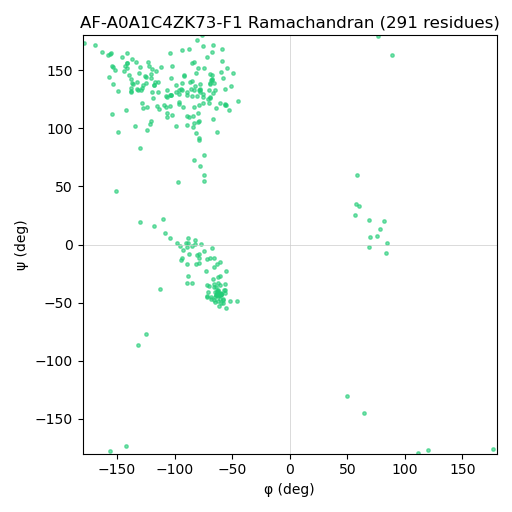9 1.00 98.50 80 THR A CA 1
ATOM 561 C C . THR A 1 80 ? 13.466 -8.626 -13.570 1.00 98.50 80 THR A C 1
ATOM 563 O O . THR A 1 80 ? 12.616 -9.513 -13.471 1.00 98.50 80 THR A O 1
ATOM 566 N N . ASP A 1 81 ? 13.904 -7.959 -12.501 1.00 98.50 81 ASP A N 1
ATOM 567 C CA . ASP A 1 81 ? 13.490 -8.275 -11.134 1.00 98.50 81 ASP A CA 1
ATOM 568 C C . ASP A 1 81 ? 12.015 -7.949 -10.862 1.00 98.50 81 ASP A C 1
ATOM 570 O O . ASP A 1 81 ? 11.303 -8.793 -10.309 1.00 98.50 81 ASP A O 1
ATOM 574 N N . VAL A 1 82 ? 11.524 -6.766 -11.255 1.00 98.31 82 VAL A N 1
ATOM 575 C CA . VAL A 1 82 ? 10.114 -6.390 -11.031 1.00 98.31 82 VAL A CA 1
ATOM 576 C C . VAL A 1 82 ? 9.163 -7.195 -11.914 1.00 98.31 82 VAL A C 1
ATOM 578 O O . VAL A 1 82 ? 8.091 -7.587 -11.453 1.00 98.31 82 VAL A O 1
ATOM 581 N N . CYS A 1 83 ? 9.553 -7.514 -13.153 1.00 98.12 83 CYS A N 1
ATOM 582 C CA . CYS A 1 83 ? 8.747 -8.361 -14.030 1.00 98.12 83 CYS A CA 1
ATOM 583 C C . CYS A 1 83 ? 8.748 -9.827 -13.568 1.00 98.12 83 CYS A C 1
ATOM 585 O O . CYS A 1 83 ? 7.710 -10.488 -13.640 1.00 98.12 83 CYS A O 1
ATOM 587 N N . GLY A 1 84 ? 9.860 -10.320 -13.011 1.00 97.31 84 GLY A N 1
ATOM 588 C CA . GLY A 1 84 ? 9.924 -11.629 -12.357 1.00 97.31 84 GLY A CA 1
ATOM 589 C C . GLY A 1 84 ? 9.077 -11.713 -11.081 1.00 97.31 84 GLY A C 1
ATOM 590 O O . GLY A 1 84 ? 8.481 -12.752 -10.801 1.00 97.31 84 GLY A O 1
ATOM 591 N N . ALA A 1 85 ? 8.965 -10.612 -10.333 1.00 95.12 85 ALA A N 1
ATOM 592 C CA . ALA A 1 85 ? 8.154 -10.505 -9.119 1.00 95.12 85 ALA A CA 1
ATOM 593 C C . ALA A 1 85 ? 6.693 -10.080 -9.371 1.00 95.12 85 ALA A C 1
ATOM 595 O O . ALA A 1 85 ? 5.945 -9.877 -8.420 1.00 95.12 85 ALA A O 1
ATOM 596 N N . TYR A 1 86 ? 6.254 -9.956 -10.626 1.00 91.88 86 TYR A N 1
ATOM 597 C CA . TYR A 1 86 ? 4.968 -9.336 -10.978 1.00 91.88 86 TYR A CA 1
ATOM 598 C C . TYR A 1 86 ? 3.739 -9.960 -10.295 1.00 91.88 86 TYR A C 1
ATOM 600 O O . TYR A 1 86 ? 2.779 -9.255 -9.982 1.00 91.88 86 TYR A O 1
ATOM 608 N N . HIS A 1 87 ? 3.763 -11.278 -10.070 1.00 84.25 87 HIS A N 1
ATOM 609 C CA . HIS A 1 87 ? 2.698 -12.030 -9.387 1.00 84.25 87 HIS A CA 1
ATOM 610 C C . HIS A 1 87 ? 3.062 -12.413 -7.944 1.00 84.25 87 HIS A C 1
ATOM 612 O O . HIS A 1 87 ? 2.321 -13.143 -7.287 1.00 84.25 87 HIS A O 1
ATOM 618 N N . ASP A 1 88 ? 4.207 -11.952 -7.443 1.00 82.12 88 ASP A N 1
ATOM 619 C CA . ASP A 1 88 ? 4.682 -12.256 -6.100 1.00 82.12 88 ASP A CA 1
ATOM 620 C C . ASP A 1 88 ? 4.043 -11.320 -5.073 1.00 82.12 88 ASP A C 1
ATOM 622 O O . ASP A 1 88 ? 4.430 -10.165 -4.912 1.00 82.12 88 ASP A O 1
ATOM 626 N N . THR A 1 89 ? 3.084 -11.846 -4.315 1.00 80.12 89 THR A N 1
ATOM 627 C CA . THR A 1 89 ? 2.313 -11.074 -3.331 1.00 80.12 89 THR A CA 1
ATOM 628 C C . THR A 1 89 ? 3.124 -10.588 -2.127 1.00 80.12 89 THR A C 1
ATOM 630 O O . THR A 1 89 ? 2.568 -9.926 -1.254 1.00 80.12 89 THR A O 1
ATOM 633 N N . ARG A 1 90 ? 4.413 -10.938 -2.019 1.00 81.94 90 ARG A N 1
ATOM 634 C CA . ARG A 1 90 ? 5.314 -10.382 -0.995 1.00 81.94 90 ARG A CA 1
ATOM 635 C C . ARG A 1 90 ? 5.699 -8.932 -1.288 1.00 81.94 90 ARG A C 1
ATOM 637 O O . ARG A 1 90 ? 6.077 -8.214 -0.362 1.00 81.94 90 ARG A O 1
ATOM 644 N N . TYR A 1 91 ? 5.607 -8.515 -2.549 1.00 88.81 91 TYR A N 1
ATOM 645 C CA . TYR A 1 91 ? 5.993 -7.188 -3.009 1.00 88.81 91 TYR A CA 1
ATOM 646 C C . TYR A 1 91 ? 4.801 -6.475 -3.636 1.00 88.81 91 TYR A C 1
ATOM 648 O O . TYR A 1 91 ? 3.931 -7.098 -4.242 1.00 88.81 91 TYR A O 1
ATOM 656 N N . LEU A 1 92 ? 4.757 -5.155 -3.479 1.00 87.25 92 LEU A N 1
ATOM 657 C CA . LEU A 1 92 ? 3.740 -4.358 -4.148 1.00 87.25 92 LEU A CA 1
ATOM 658 C C . LEU A 1 92 ? 4.168 -4.081 -5.575 1.00 87.25 92 LEU A C 1
ATOM 660 O O . LEU A 1 92 ? 5.323 -3.749 -5.852 1.00 87.25 92 LEU A O 1
ATOM 664 N N . ARG A 1 93 ? 3.207 -4.224 -6.478 1.00 92.44 93 ARG A N 1
ATOM 665 C CA . ARG A 1 93 ? 3.426 -4.034 -7.901 1.00 92.44 93 ARG A CA 1
ATOM 666 C C . ARG A 1 93 ? 3.446 -2.545 -8.220 1.00 92.44 93 ARG A C 1
ATOM 668 O O . ARG A 1 93 ? 2.553 -1.815 -7.803 1.00 92.44 93 ARG A O 1
ATOM 675 N N . LEU A 1 94 ? 4.441 -2.123 -8.997 1.00 95.88 94 LEU A N 1
ATOM 676 C CA . LEU A 1 94 ? 4.458 -0.791 -9.603 1.00 95.88 94 LEU A CA 1
ATOM 677 C C . LEU A 1 94 ? 3.235 -0.585 -10.504 1.00 95.88 94 LEU A C 1
ATOM 679 O O . LEU A 1 94 ? 2.656 -1.547 -11.014 1.00 95.88 94 LEU A O 1
ATOM 683 N N . ASP A 1 95 ? 2.882 0.668 -10.748 1.00 95.12 95 ASP A N 1
ATOM 684 C CA . ASP A 1 95 ? 1.846 1.018 -11.714 1.00 95.12 95 ASP A CA 1
ATOM 685 C C . ASP A 1 95 ? 2.405 1.104 -13.133 1.00 95.12 95 ASP A C 1
ATOM 687 O O . ASP A 1 95 ? 1.686 0.794 -14.081 1.00 95.12 95 ASP A O 1
ATOM 691 N N . GLN A 1 96 ? 3.666 1.528 -13.280 1.00 97.12 96 GLN A N 1
ATOM 692 C CA . GLN A 1 96 ? 4.345 1.727 -14.565 1.00 97.12 96 GLN A CA 1
ATOM 693 C C . GLN A 1 96 ? 5.828 1.332 -14.461 1.00 97.12 96 GLN A C 1
ATOM 695 O O . GLN A 1 96 ? 6.442 1.461 -13.400 1.00 97.12 96 GLN A O 1
ATOM 700 N N . ILE A 1 97 ? 6.413 0.859 -15.560 1.00 98.31 97 ILE A N 1
ATOM 701 C CA . ILE A 1 97 ? 7.853 0.580 -15.669 1.00 98.31 97 ILE A CA 1
ATOM 702 C C . ILE A 1 97 ? 8.472 1.413 -16.786 1.00 98.31 97 ILE A C 1
ATOM 704 O O . ILE A 1 97 ? 7.857 1.614 -17.829 1.00 98.31 97 ILE A O 1
ATOM 708 N N . TRP A 1 98 ? 9.700 1.872 -16.571 1.00 98.56 98 TRP A N 1
ATOM 709 C CA . TRP A 1 98 ? 10.505 2.586 -17.549 1.00 98.56 98 TRP A CA 1
ATOM 710 C C . TRP A 1 98 ? 11.810 1.826 -17.776 1.00 98.56 98 TRP A C 1
ATOM 712 O O . TRP A 1 98 ? 12.711 1.799 -16.941 1.00 98.56 98 TRP A O 1
ATOM 722 N N . ILE A 1 99 ? 11.854 1.139 -18.911 1.00 98.56 99 ILE A N 1
ATOM 723 C CA . ILE A 1 99 ? 12.886 0.178 -19.271 1.00 98.56 99 ILE A CA 1
ATOM 724 C C . ILE A 1 99 ? 14.078 0.927 -19.854 1.00 98.56 99 ILE A C 1
ATOM 726 O O . ILE A 1 99 ? 13.942 1.565 -20.892 1.00 98.56 99 ILE A O 1
ATOM 730 N N . ALA A 1 100 ? 15.248 0.836 -19.228 1.00 98.38 100 ALA A N 1
ATOM 731 C CA . ALA A 1 100 ? 16.492 1.295 -19.835 1.00 98.38 100 ALA A CA 1
ATOM 732 C C . ALA A 1 100 ? 17.126 0.150 -20.633 1.00 98.38 100 ALA A C 1
ATOM 734 O O . ALA A 1 100 ? 17.703 -0.786 -20.063 1.00 98.38 100 ALA A O 1
ATOM 735 N N . TRP A 1 101 ? 16.983 0.214 -21.958 1.00 98.06 101 TRP A N 1
ATOM 736 C CA . TRP A 1 101 ? 17.544 -0.754 -22.895 1.00 98.06 101 TRP A CA 1
ATOM 737 C C . TRP A 1 101 ? 17.883 -0.063 -24.218 1.00 98.06 101 TRP A C 1
ATOM 739 O O . TRP A 1 101 ? 17.048 0.120 -25.088 1.00 98.06 101 TRP A O 1
ATOM 749 N N . TRP A 1 102 ? 19.145 0.327 -24.398 1.00 97.44 102 TRP A N 1
ATOM 750 C CA . TRP A 1 102 ? 19.564 1.083 -25.583 1.00 97.44 102 TRP A CA 1
ATOM 751 C C . TRP A 1 102 ? 19.730 0.201 -26.828 1.00 97.44 102 TRP A C 1
ATOM 753 O O . TRP A 1 102 ? 20.840 -0.024 -27.308 1.00 97.44 102 TRP A O 1
ATOM 763 N N . ASN A 1 103 ? 18.624 -0.334 -27.339 1.00 97.44 103 ASN A N 1
ATOM 764 C CA . ASN A 1 103 ? 18.581 -1.180 -28.531 1.00 97.44 103 ASN A CA 1
ATOM 765 C C . ASN A 1 103 ? 18.308 -0.395 -29.828 1.00 97.44 103 ASN A C 1
ATOM 767 O O . ASN A 1 103 ? 18.341 -0.978 -30.911 1.00 97.44 103 ASN A O 1
ATOM 771 N N . GLY A 1 104 ? 18.044 0.913 -29.730 1.00 97.81 104 GLY A N 1
ATOM 772 C CA . GLY A 1 104 ? 17.742 1.779 -30.867 1.00 97.81 104 GLY A CA 1
ATOM 773 C C . GLY A 1 104 ? 16.330 1.624 -31.445 1.00 97.81 104 GLY A C 1
ATOM 774 O O . GLY A 1 104 ? 16.052 2.225 -32.483 1.00 97.81 104 GLY A O 1
ATOM 775 N N . VAL A 1 105 ? 15.443 0.854 -30.808 1.00 98.19 105 VAL A N 1
ATOM 776 C CA . VAL A 1 105 ? 14.087 0.571 -31.296 1.00 98.19 105 VAL A CA 1
ATOM 777 C C . VAL A 1 105 ? 13.058 1.383 -30.509 1.00 98.19 105 VAL A C 1
ATOM 779 O O . VAL A 1 105 ? 12.927 1.251 -29.297 1.00 98.19 105 VAL A O 1
ATOM 782 N N . ALA A 1 106 ? 12.320 2.243 -31.211 1.00 98.06 106 ALA A N 1
ATOM 783 C CA . ALA A 1 106 ? 11.317 3.127 -30.623 1.00 98.06 106 ALA A CA 1
ATOM 784 C C . ALA A 1 106 ? 9.965 2.410 -30.430 1.00 98.06 106 ALA A C 1
ATOM 786 O O . ALA A 1 106 ? 9.012 2.658 -31.168 1.00 98.06 106 ALA A O 1
ATOM 787 N N . ASP A 1 107 ? 9.903 1.517 -29.446 1.00 97.44 107 ASP A N 1
ATOM 788 C CA . ASP A 1 107 ? 8.702 0.800 -28.998 1.00 97.44 107 ASP A CA 1
ATOM 789 C C . ASP A 1 107 ? 8.705 0.631 -27.465 1.00 97.44 107 ASP A C 1
ATOM 791 O O . ASP A 1 107 ? 9.564 1.182 -26.781 1.00 97.44 107 ASP A O 1
ATOM 795 N N . THR A 1 108 ? 7.747 -0.112 -26.908 1.00 97.31 108 THR A N 1
ATOM 796 C CA . THR A 1 108 ? 7.708 -0.487 -25.481 1.00 97.31 108 THR A CA 1
ATOM 797 C C . THR A 1 108 ? 7.972 -1.981 -25.243 1.00 97.31 108 THR A C 1
ATOM 799 O O . THR A 1 108 ? 7.573 -2.531 -24.206 1.00 97.31 108 THR A O 1
ATOM 802 N N . ASP A 1 109 ? 8.627 -2.658 -26.190 1.00 96.75 109 ASP A N 1
ATOM 803 C CA . ASP A 1 109 ? 8.964 -4.073 -26.059 1.00 96.75 109 ASP A CA 1
ATOM 804 C C . ASP A 1 109 ? 10.046 -4.257 -24.979 1.00 96.75 109 ASP A C 1
ATOM 806 O O . ASP A 1 109 ? 11.095 -3.610 -24.976 1.00 96.75 109 ASP A O 1
ATOM 810 N N . GLY A 1 110 ? 9.768 -5.138 -24.018 1.00 96.38 110 GLY A N 1
ATOM 811 C CA . GLY A 1 110 ? 10.695 -5.476 -22.940 1.00 96.38 110 GLY A CA 1
ATOM 812 C C . GLY A 1 110 ? 11.663 -6.600 -23.306 1.00 96.38 110 GLY A C 1
ATOM 813 O O . GLY A 1 110 ? 12.570 -6.898 -22.524 1.00 96.38 110 GLY A O 1
ATOM 814 N N . GLY A 1 111 ? 11.464 -7.248 -24.455 1.00 96.56 111 GLY A N 1
ATOM 815 C CA . GLY A 1 111 ? 12.251 -8.365 -24.945 1.00 96.56 111 GLY A CA 1
ATOM 816 C C . GLY A 1 111 ? 12.433 -9.450 -23.885 1.00 96.56 111 GLY A C 1
ATOM 817 O O . GLY A 1 111 ? 11.501 -9.886 -23.208 1.00 96.56 111 GLY A O 1
ATOM 818 N N . THR A 1 112 ? 13.681 -9.876 -23.695 1.00 96.38 112 THR A N 1
ATOM 819 C CA . THR A 1 112 ? 14.032 -10.896 -22.697 1.00 96.38 112 THR A CA 1
ATOM 820 C C . THR A 1 112 ? 13.944 -10.403 -21.251 1.00 96.38 112 THR A C 1
ATOM 822 O O . THR A 1 112 ? 13.986 -11.227 -20.337 1.00 96.38 112 THR A O 1
ATOM 825 N N . TYR A 1 113 ? 13.816 -9.094 -21.023 1.00 98.00 113 TYR A N 1
ATOM 826 C CA . TYR A 1 113 ? 13.794 -8.503 -19.685 1.00 98.00 113 TYR A CA 1
ATOM 827 C C . TYR A 1 113 ? 12.390 -8.449 -19.077 1.00 98.00 113 TYR A C 1
ATOM 829 O O . TYR A 1 113 ? 12.255 -8.470 -17.855 1.00 98.00 113 TYR A O 1
ATOM 837 N N . CYS A 1 114 ? 11.333 -8.383 -19.892 1.00 98.06 114 CYS A N 1
ATOM 838 C CA . CYS A 1 114 ? 9.963 -8.336 -19.386 1.00 98.06 114 CYS A CA 1
ATOM 839 C C . CYS A 1 114 ? 8.943 -8.870 -20.400 1.00 98.06 114 CYS A C 1
ATOM 841 O O . CYS A 1 114 ? 8.671 -8.223 -21.408 1.00 98.06 114 CYS A O 1
ATOM 843 N N . ALA A 1 115 ? 8.321 -10.010 -20.086 1.00 97.50 115 ALA A N 1
ATOM 844 C CA . ALA A 1 115 ? 7.293 -10.629 -20.927 1.00 97.50 115 ALA A CA 1
ATOM 845 C C . ALA A 1 115 ? 6.100 -9.691 -21.194 1.00 97.50 115 ALA A C 1
ATOM 847 O O . ALA A 1 115 ? 5.678 -8.961 -20.297 1.00 97.50 115 ALA A O 1
ATOM 848 N N . ASP A 1 116 ? 5.535 -9.741 -22.402 1.00 95.31 116 ASP A N 1
ATOM 849 C CA . ASP A 1 116 ? 4.506 -8.803 -22.892 1.00 95.31 116 ASP A CA 1
ATOM 850 C C . ASP A 1 116 ? 3.217 -8.779 -22.075 1.00 95.31 116 ASP A C 1
ATOM 852 O O . ASP A 1 116 ? 2.545 -7.757 -22.000 1.00 95.31 116 ASP A O 1
ATOM 856 N N . ASP A 1 117 ? 2.884 -9.881 -21.404 1.00 91.56 117 ASP A N 1
ATOM 857 C CA . ASP A 1 117 ? 1.718 -9.978 -20.525 1.00 91.56 117 ASP A CA 1
ATOM 858 C C . ASP A 1 117 ? 1.931 -9.292 -19.156 1.00 91.56 117 ASP A C 1
ATOM 860 O O . ASP A 1 117 ? 1.050 -9.303 -18.290 1.00 91.56 117 ASP A O 1
ATOM 864 N N . ARG A 1 118 ? 3.106 -8.697 -18.925 1.00 95.31 118 ARG A N 1
ATOM 865 C CA . ARG A 1 118 ? 3.447 -7.893 -17.746 1.00 95.31 118 ARG A CA 1
ATOM 866 C C . ARG A 1 118 ? 3.397 -6.422 -18.126 1.00 95.31 118 ARG A C 1
ATOM 868 O O . ARG A 1 118 ? 4.071 -6.001 -19.061 1.00 95.31 118 ARG A O 1
ATOM 875 N N . TYR A 1 119 ? 2.665 -5.629 -17.346 1.00 94.69 119 TYR A N 1
ATOM 876 C CA . TYR A 1 119 ? 2.515 -4.188 -17.594 1.00 94.69 119 TYR A CA 1
ATOM 877 C C . TYR A 1 119 ? 1.885 -3.872 -18.971 1.00 94.69 119 TYR A C 1
ATOM 879 O O . TYR A 1 119 ? 2.212 -2.872 -19.598 1.00 94.69 119 TYR A O 1
ATOM 887 N N . ALA A 1 120 ? 0.980 -4.737 -19.441 1.00 92.06 120 ALA A N 1
ATOM 888 C CA . ALA A 1 120 ? 0.401 -4.688 -20.788 1.00 92.06 120 ALA A CA 1
ATOM 889 C C . ALA A 1 120 ? -0.712 -3.637 -20.980 1.00 92.06 120 ALA A C 1
ATOM 891 O O . ALA A 1 120 ? -1.143 -3.389 -22.100 1.00 92.06 120 ALA A O 1
ATOM 892 N N . ASP A 1 121 ? -1.225 -3.046 -19.898 1.00 90.00 121 ASP A N 1
ATOM 893 C CA . ASP A 1 121 ? -2.392 -2.151 -19.924 1.00 90.00 121 ASP A CA 1
ATOM 894 C C . ASP A 1 121 ? -1.968 -0.673 -19.958 1.00 90.00 121 ASP A C 1
ATOM 896 O O . ASP A 1 121 ? -2.348 0.115 -19.088 1.00 90.00 121 ASP A O 1
ATOM 900 N N . GLN A 1 122 ? -1.114 -0.320 -20.929 1.00 93.38 122 GLN A N 1
ATOM 901 C CA . GLN A 1 122 ? -0.520 1.018 -21.079 1.00 93.38 122 GLN A CA 1
ATOM 902 C C . GLN A 1 122 ? 0.270 1.433 -19.828 1.00 93.38 122 GLN A C 1
ATOM 904 O O . GLN A 1 122 ? -0.057 2.400 -19.125 1.00 93.38 122 GLN A O 1
ATOM 909 N N . GLN A 1 123 ? 1.287 0.632 -19.499 1.00 95.75 123 GLN A N 1
ATOM 910 C CA . GLN A 1 123 ? 2.080 0.769 -18.275 1.00 95.75 123 GLN A CA 1
ATOM 911 C C . GLN A 1 123 ? 3.594 0.765 -18.538 1.00 95.75 123 GLN A C 1
ATOM 913 O O . GLN A 1 123 ? 4.371 0.477 -17.622 1.00 95.75 123 GLN A O 1
ATOM 918 N N . ARG A 1 124 ? 4.029 1.043 -19.772 1.00 98.00 124 ARG A N 1
ATOM 919 C CA . ARG A 1 124 ? 5.428 0.877 -20.187 1.00 98.00 124 ARG A CA 1
ATOM 920 C C . ARG A 1 124 ? 6.007 2.138 -20.819 1.00 98.00 124 ARG A C 1
ATOM 922 O O . ARG A 1 124 ? 5.394 2.780 -21.666 1.00 98.00 124 ARG A O 1
ATOM 929 N N . LEU A 1 125 ? 7.238 2.446 -20.431 1.00 98.12 125 LEU A N 1
ATOM 930 C CA . LEU A 1 125 ? 8.145 3.355 -21.119 1.00 98.12 125 LEU A CA 1
ATOM 931 C C . LEU A 1 125 ? 9.426 2.602 -21.444 1.00 98.12 125 LEU A C 1
ATOM 933 O O . LEU A 1 125 ? 9.793 1.648 -20.757 1.00 98.12 125 LEU A O 1
ATOM 937 N N . HIS A 1 126 ? 10.138 3.088 -22.446 1.00 98.44 126 HIS A N 1
ATOM 938 C CA . HIS A 1 126 ? 11.389 2.511 -22.893 1.00 98.44 126 HIS A CA 1
ATOM 939 C C . HIS A 1 126 ? 12.354 3.625 -23.288 1.00 98.44 126 HIS A C 1
ATOM 941 O O . HIS A 1 126 ? 12.098 4.377 -24.228 1.00 98.44 126 HIS A O 1
ATOM 947 N N . GLN A 1 127 ? 13.461 3.738 -22.557 1.00 98.44 127 GLN A N 1
ATOM 948 C CA . GLN A 1 127 ? 14.613 4.529 -22.962 1.00 98.44 127 GLN A CA 1
ATOM 949 C C . GLN A 1 127 ? 15.435 3.697 -23.946 1.00 98.44 127 GLN A C 1
ATOM 951 O O . GLN A 1 127 ? 16.237 2.855 -23.539 1.00 98.44 127 GLN A O 1
ATOM 956 N N . TYR A 1 128 ? 15.205 3.922 -25.238 1.00 98.38 128 TYR A N 1
ATOM 957 C CA . TYR A 1 128 ? 15.778 3.110 -26.315 1.00 98.38 128 TYR A CA 1
ATOM 958 C C . TYR A 1 128 ? 17.095 3.670 -26.869 1.00 98.38 128 TYR A C 1
ATOM 960 O O . TYR A 1 128 ? 17.796 2.986 -27.619 1.00 98.38 128 TYR A O 1
ATOM 968 N N . ALA A 1 129 ? 17.455 4.908 -26.511 1.00 98.00 129 ALA A N 1
ATOM 969 C CA . ALA A 1 129 ? 18.753 5.501 -26.824 1.00 98.00 129 ALA A CA 1
ATOM 970 C C . ALA A 1 129 ? 19.172 6.500 -25.740 1.00 98.00 129 ALA A C 1
ATOM 972 O O . ALA A 1 129 ? 18.383 7.370 -25.374 1.00 98.00 129 ALA A O 1
ATOM 973 N N . GLY A 1 130 ? 20.413 6.391 -25.267 1.00 95.38 130 GLY A N 1
ATOM 974 C CA . GLY A 1 130 ? 21.007 7.325 -24.313 1.00 95.38 130 GLY A CA 1
ATOM 975 C C . GLY A 1 130 ? 21.967 8.317 -24.970 1.00 95.38 130 GLY A C 1
ATOM 976 O O . GLY A 1 130 ? 22.585 8.003 -25.991 1.00 95.38 130 GLY A O 1
ATOM 977 N N . ASP A 1 131 ? 22.124 9.490 -24.356 1.00 94.75 131 ASP A N 1
ATOM 978 C CA . ASP A 1 131 ? 23.202 10.452 -24.637 1.00 94.75 131 ASP A CA 1
ATOM 979 C C . ASP A 1 131 ? 23.285 10.950 -26.102 1.00 94.75 131 ASP A C 1
ATOM 981 O O . ASP A 1 131 ? 24.363 11.235 -26.644 1.00 94.75 131 ASP A O 1
ATOM 985 N N . VAL A 1 132 ? 22.131 11.096 -26.759 1.00 96.81 132 VAL A N 1
ATOM 986 C CA . VAL A 1 132 ? 22.017 11.530 -28.158 1.00 96.81 132 VAL A CA 1
ATOM 987 C C . VAL A 1 132 ? 22.037 13.057 -28.245 1.00 96.81 132 VAL A C 1
ATOM 989 O O . VAL A 1 132 ? 21.258 13.743 -27.590 1.00 96.81 132 VAL A O 1
ATOM 992 N N . THR A 1 133 ? 22.913 13.622 -29.081 1.00 97.81 133 THR A N 1
ATOM 993 C CA . THR A 1 133 ? 22.922 15.069 -29.350 1.00 97.81 133 THR A CA 1
ATOM 994 C C . THR A 1 133 ? 21.767 15.446 -30.269 1.00 97.81 133 THR A C 1
ATOM 996 O O . THR A 1 133 ? 21.709 14.985 -31.410 1.00 97.81 133 THR A O 1
ATOM 999 N N . GLU A 1 134 ? 20.898 16.343 -29.813 1.00 96.25 134 GLU A N 1
ATOM 1000 C CA . GLU A 1 134 ? 19.757 16.828 -30.588 1.00 96.25 134 GLU A CA 1
ATOM 1001 C C . GLU A 1 134 ? 19.618 18.341 -30.541 1.00 96.25 134 GLU A C 1
ATOM 1003 O O . GLU A 1 134 ? 20.073 18.988 -29.597 1.00 96.25 134 GLU A O 1
ATOM 1008 N N . THR A 1 135 ? 18.951 18.893 -31.558 1.00 97.06 135 THR A N 1
ATOM 1009 C CA . THR A 1 135 ? 18.634 20.317 -31.658 1.00 97.06 135 THR A CA 1
ATOM 1010 C C . THR A 1 135 ? 17.133 20.516 -31.832 1.00 97.06 135 THR A C 1
ATOM 1012 O O . THR A 1 135 ? 16.572 20.127 -32.854 1.00 97.06 135 THR A O 1
ATOM 1015 N N . TRP A 1 136 ? 16.499 21.194 -30.874 1.00 94.69 136 TRP A N 1
ATOM 1016 C CA . TRP A 1 136 ? 15.073 21.535 -30.911 1.00 94.69 136 TRP A CA 1
ATOM 1017 C C . TRP A 1 136 ? 14.875 23.010 -30.584 1.00 94.69 136 TRP A C 1
ATOM 1019 O O . TRP A 1 136 ? 15.473 23.529 -29.644 1.00 94.69 136 TRP A O 1
ATOM 1029 N N . GLY A 1 137 ? 14.071 23.716 -31.385 1.00 95.25 137 GLY A N 1
ATOM 1030 C CA . GLY A 1 137 ? 13.830 25.151 -31.181 1.00 95.25 137 GLY A CA 1
ATOM 1031 C C . GLY A 1 137 ? 15.106 26.011 -31.174 1.00 95.25 137 GLY A C 1
ATOM 1032 O O . GLY A 1 137 ? 15.123 27.060 -30.542 1.00 95.25 137 GLY A O 1
ATOM 1033 N N . GLY A 1 138 ? 16.181 25.559 -31.836 1.00 95.75 138 GLY A N 1
ATOM 1034 C CA . GLY A 1 138 ? 17.481 26.243 -31.873 1.00 95.75 138 GLY A CA 1
ATOM 1035 C C . GLY A 1 138 ? 18.419 25.949 -30.694 1.00 95.75 138 GLY A C 1
ATOM 1036 O O . GLY A 1 138 ? 19.522 26.487 -30.665 1.00 95.75 138 GLY A O 1
ATOM 1037 N N . VAL A 1 139 ? 18.028 25.091 -29.746 1.00 97.12 139 VAL A N 1
ATOM 1038 C CA . VAL A 1 139 ? 18.865 24.684 -28.607 1.00 97.12 139 VAL A CA 1
ATOM 1039 C C . VAL A 1 139 ? 19.425 23.289 -28.847 1.00 97.12 139 VAL A C 1
ATOM 1041 O O . VAL A 1 139 ? 18.660 22.371 -29.131 1.00 97.12 139 VAL A O 1
ATOM 1044 N N . THR A 1 140 ? 20.743 23.132 -28.698 1.00 97.62 140 THR A N 1
ATOM 1045 C CA . THR A 1 140 ? 21.442 21.847 -28.843 1.00 97.62 140 THR A CA 1
ATOM 1046 C C . THR A 1 140 ? 21.893 21.315 -27.491 1.00 97.62 140 THR A C 1
ATOM 1048 O O . THR A 1 140 ? 22.581 22.020 -26.753 1.00 97.62 140 THR A O 1
ATOM 1051 N N . MET A 1 141 ? 21.555 20.065 -27.181 1.00 97.19 141 MET A N 1
ATOM 1052 C CA . MET A 1 141 ? 22.000 19.377 -25.965 1.00 97.19 141 MET A CA 1
ATOM 1053 C C . MET A 1 141 ? 21.984 17.855 -26.144 1.00 97.19 141 MET A C 1
ATOM 1055 O O . MET A 1 141 ? 21.385 17.341 -27.089 1.00 97.19 141 MET A O 1
ATOM 1059 N N . LYS A 1 142 ? 22.660 17.139 -25.240 1.00 97.31 142 LYS A N 1
ATOM 1060 C CA . LYS A 1 142 ? 22.537 15.683 -25.132 1.00 97.31 142 LYS A CA 1
ATOM 1061 C C . LYS A 1 142 ? 21.275 15.331 -24.353 1.00 97.31 142 LYS A C 1
ATOM 1063 O O . LYS A 1 142 ? 21.080 15.862 -23.261 1.00 97.31 142 LYS A O 1
ATOM 1068 N N . ILE A 1 143 ? 20.446 14.466 -24.925 1.00 95.81 143 ILE A N 1
ATOM 1069 C CA . ILE A 1 143 ? 19.220 13.944 -24.320 1.00 95.81 143 ILE A CA 1
ATOM 1070 C C . ILE A 1 143 ? 19.097 12.445 -24.582 1.00 95.81 143 ILE A C 1
ATOM 1072 O O . ILE A 1 143 ? 19.668 11.914 -25.535 1.00 95.81 143 ILE A O 1
ATOM 1076 N N . ASP A 1 144 ? 18.285 11.780 -23.770 1.00 97.44 144 ASP A N 1
ATOM 1077 C CA . ASP A 1 144 ? 17.878 10.403 -24.019 1.00 97.44 144 ASP A CA 1
ATOM 1078 C C . ASP A 1 144 ? 16.569 10.375 -24.809 1.00 97.44 144 ASP A C 1
ATOM 1080 O O . ASP A 1 144 ? 15.675 11.205 -24.606 1.00 97.44 144 ASP A O 1
ATOM 1084 N N . ARG A 1 145 ? 16.422 9.381 -25.685 1.00 97.88 145 ARG A N 1
ATOM 1085 C CA . ARG A 1 145 ? 15.175 9.139 -26.409 1.00 97.88 145 ARG A CA 1
ATOM 1086 C C . ARG A 1 145 ? 14.354 8.079 -25.709 1.00 97.88 145 ARG A C 1
ATOM 1088 O O . ARG A 1 145 ? 14.846 6.999 -25.382 1.00 97.88 145 ARG A O 1
ATOM 1095 N N . ASN A 1 146 ? 13.074 8.387 -25.560 1.00 98.19 146 ASN A N 1
ATOM 1096 C CA . ASN A 1 146 ? 12.113 7.518 -24.913 1.00 98.19 146 ASN A CA 1
ATOM 1097 C C . ASN A 1 146 ? 10.916 7.274 -25.825 1.00 98.19 146 ASN A C 1
ATOM 1099 O O . ASN A 1 146 ? 10.492 8.171 -26.555 1.00 98.19 146 ASN A O 1
ATOM 1103 N N . PHE A 1 147 ? 10.370 6.068 -25.761 1.00 98.00 147 PHE A N 1
ATOM 1104 C CA . PHE A 1 147 ? 9.068 5.728 -26.313 1.00 98.00 147 PHE A CA 1
ATOM 1105 C C . PHE A 1 147 ? 8.138 5.364 -25.154 1.00 98.00 147 PHE A C 1
ATOM 1107 O O . PHE A 1 147 ? 8.570 4.753 -24.174 1.00 98.00 147 PHE A O 1
ATOM 1114 N N . LEU A 1 148 ? 6.883 5.803 -25.217 1.00 95.69 148 LEU A N 1
ATOM 1115 C CA . LEU A 1 148 ? 5.940 5.680 -24.108 1.00 95.69 148 LEU A CA 1
ATOM 1116 C C . LEU A 1 148 ? 4.598 5.134 -24.588 1.00 95.69 148 LEU A C 1
ATOM 1118 O O . LEU A 1 148 ? 4.044 5.613 -25.573 1.00 95.69 148 LEU A O 1
ATOM 1122 N N . ASP A 1 149 ? 4.078 4.167 -23.841 1.00 95.19 149 ASP A N 1
ATOM 1123 C CA . ASP A 1 149 ? 2.695 3.704 -23.883 1.00 95.19 149 ASP A CA 1
ATOM 1124 C C . ASP A 1 149 ? 2.180 3.684 -22.443 1.00 95.19 149 ASP A C 1
ATOM 1126 O O . ASP A 1 149 ? 2.252 2.682 -21.723 1.00 95.19 149 ASP A O 1
ATOM 1130 N N . VAL A 1 150 ? 1.749 4.863 -21.991 1.00 91.94 150 VAL A N 1
ATOM 1131 C CA . VAL A 1 150 ? 1.233 5.068 -20.642 1.00 91.94 150 VAL A CA 1
ATOM 1132 C C . VAL A 1 150 ? -0.061 5.844 -20.642 1.00 91.94 150 VAL A C 1
ATOM 1134 O O . VAL A 1 150 ? -0.208 6.849 -21.337 1.00 91.94 150 VAL A O 1
ATOM 1137 N N . ARG A 1 151 ? -0.982 5.420 -19.779 1.00 83.38 151 ARG A N 1
ATOM 1138 C CA . ARG A 1 151 ? -2.168 6.205 -19.448 1.00 83.38 151 ARG A CA 1
ATOM 1139 C C . ARG A 1 151 ? -1.984 6.961 -18.138 1.00 83.38 151 ARG A C 1
ATOM 1141 O O . ARG A 1 151 ? -1.500 6.409 -17.148 1.00 83.38 151 ARG A O 1
ATOM 1148 N N . ALA A 1 152 ? -2.420 8.217 -18.129 1.00 67.94 152 ALA A N 1
ATOM 1149 C CA . ALA A 1 152 ? -2.704 8.921 -16.886 1.00 67.94 152 ALA A CA 1
ATOM 1150 C C . ALA A 1 152 ? -3.943 8.293 -16.228 1.00 67.94 152 ALA A C 1
ATOM 1152 O O . ALA A 1 152 ? -4.860 7.839 -16.916 1.00 67.94 152 ALA A O 1
ATOM 1153 N N . GLY A 1 153 ? -3.990 8.262 -14.900 1.00 64.62 153 GLY A N 1
ATOM 1154 C CA . GLY A 1 153 ? -5.111 7.669 -14.181 1.00 64.62 153 GLY A CA 1
ATOM 1155 C C . GLY A 1 153 ? -5.069 7.974 -12.693 1.00 64.62 153 GLY A C 1
ATOM 1156 O O . GLY A 1 153 ? -4.092 8.507 -12.176 1.00 64.62 153 GLY A O 1
ATOM 1157 N N . ALA A 1 154 ? -6.138 7.630 -11.984 1.00 61.38 154 ALA A N 1
ATOM 1158 C CA . ALA A 1 154 ? -6.053 7.568 -10.534 1.00 61.38 154 ALA A CA 1
ATOM 1159 C C . ALA A 1 154 ? -5.146 6.384 -10.152 1.00 61.38 154 ALA A C 1
ATOM 1161 O O . ALA A 1 154 ? -5.249 5.335 -10.801 1.00 61.38 154 ALA A O 1
ATOM 1162 N N . PRO A 1 155 ? -4.295 6.502 -9.113 1.00 59.62 155 PRO A N 1
ATOM 1163 C CA . PRO A 1 155 ? -3.697 5.314 -8.515 1.00 59.62 155 PRO A CA 1
ATOM 1164 C C . PRO A 1 155 ? -4.786 4.281 -8.225 1.00 59.62 155 PRO A C 1
ATOM 1166 O O . PRO A 1 155 ? -5.924 4.687 -7.939 1.00 59.62 155 PRO A O 1
ATOM 1169 N N . PRO A 1 156 ? -4.480 2.969 -8.316 1.00 57.94 156 PRO A N 1
ATOM 1170 C CA . PRO A 1 156 ? -5.429 1.935 -7.943 1.00 57.94 156 PRO A CA 1
ATOM 1171 C C . PRO A 1 156 ? -6.060 2.344 -6.623 1.00 57.94 156 PRO A C 1
ATOM 1173 O O . PRO A 1 156 ? -5.336 2.641 -5.670 1.00 57.94 156 PRO A O 1
ATOM 1176 N N . ALA A 1 157 ? -7.393 2.442 -6.585 1.00 54.25 157 ALA A N 1
ATOM 1177 C CA . ALA A 1 157 ? -8.072 2.767 -5.345 1.00 54.25 157 ALA A CA 1
ATOM 1178 C C . ALA A 1 157 ? -7.556 1.771 -4.308 1.00 54.25 157 ALA A C 1
ATOM 1180 O O . ALA A 1 157 ? -7.729 0.558 -4.481 1.00 54.25 157 ALA A O 1
ATOM 1181 N N . SER A 1 158 ? -6.856 2.271 -3.288 1.00 67.31 158 SER A N 1
ATOM 1182 C CA . SER A 1 158 ? -6.449 1.454 -2.161 1.00 67.31 158 SER A CA 1
ATOM 1183 C C . SER A 1 158 ? -7.752 1.009 -1.529 1.00 67.31 158 SER A C 1
ATOM 1185 O O . SER A 1 158 ? -8.435 1.771 -0.847 1.00 67.31 158 SER A O 1
ATOM 1187 N N . TRP A 1 159 ? -8.189 -0.199 -1.895 1.00 82.12 159 TRP A N 1
ATOM 1188 C CA . TRP A 1 159 ? -9.425 -0.730 -1.364 1.00 82.12 159 TRP A CA 1
ATOM 1189 C C . TRP A 1 159 ? -9.256 -0.708 0.145 1.00 82.12 159 TRP A C 1
ATOM 1191 O O . TRP A 1 159 ? -8.291 -1.259 0.672 1.00 82.12 159 TRP A O 1
ATOM 1201 N N . SER A 1 160 ? -10.142 0.000 0.821 1.00 89.69 160 SER A N 1
ATOM 1202 C CA . SER A 1 160 ? -10.122 0.108 2.262 1.00 89.69 160 SER A CA 1
ATOM 1203 C C . SER A 1 160 ? -11.539 -0.035 2.755 1.00 89.69 160 SER A C 1
ATOM 1205 O O . SER A 1 160 ? -12.479 0.495 2.159 1.00 89.69 160 SER A O 1
ATOM 1207 N N . VAL A 1 161 ? -11.688 -0.767 3.844 1.00 95.25 161 VAL A N 1
ATOM 1208 C CA . VAL A 1 161 ? -12.937 -0.838 4.580 1.00 95.25 161 VAL A CA 1
ATOM 1209 C C . VAL A 1 161 ? -12.653 -0.541 6.036 1.00 95.25 161 VAL A C 1
ATOM 1211 O O . VAL A 1 161 ? -11.706 -1.072 6.619 1.00 95.25 161 VAL A O 1
ATOM 1214 N N . THR A 1 162 ? -13.501 0.298 6.615 1.00 97.50 162 THR A N 1
ATOM 1215 C CA . THR A 1 162 ? -13.570 0.502 8.055 1.00 97.50 162 THR A CA 1
ATOM 1216 C C . THR A 1 162 ? -14.802 -0.218 8.575 1.00 97.50 162 THR A C 1
ATOM 1218 O O . THR A 1 162 ? -15.897 -0.039 8.045 1.00 97.50 162 THR A O 1
ATOM 1221 N N . VAL A 1 163 ? -14.608 -1.034 9.604 1.00 98.56 163 VAL A N 1
ATOM 1222 C CA . VAL A 1 163 ? -15.658 -1.747 10.320 1.00 98.56 163 VAL A CA 1
ATOM 1223 C C . VAL A 1 163 ? -15.601 -1.300 11.774 1.00 98.56 163 VAL A C 1
ATOM 1225 O O . VAL A 1 163 ? -14.681 -1.640 12.510 1.00 98.56 163 VAL A O 1
ATOM 1228 N N . ASP A 1 164 ? -16.579 -0.495 12.149 1.00 98.69 164 ASP A N 1
ATOM 1229 C CA . ASP A 1 164 ? -16.867 -0.037 13.507 1.00 98.69 164 ASP A CA 1
ATOM 1230 C C . ASP A 1 164 ? -17.734 -1.065 14.256 1.00 98.69 164 ASP A C 1
ATOM 1232 O O . ASP A 1 164 ? -18.464 -1.831 13.614 1.00 98.69 164 ASP A O 1
ATOM 1236 N N . ASN A 1 165 ? -17.711 -1.083 15.589 1.00 97.88 165 ASN A N 1
ATOM 1237 C CA . ASN A 1 165 ? -18.519 -2.001 16.393 1.00 97.88 165 ASN A CA 1
ATOM 1238 C C . ASN A 1 165 ? -20.040 -1.769 16.283 1.00 97.88 165 ASN A C 1
ATOM 1240 O O . ASN A 1 165 ? -20.819 -2.622 16.722 1.00 97.88 165 ASN A O 1
ATOM 1244 N N . ALA A 1 166 ? -20.472 -0.649 15.695 1.00 97.12 166 ALA A N 1
ATOM 1245 C CA . ALA A 1 166 ? -21.858 -0.376 15.323 1.00 97.12 166 ALA A CA 1
ATOM 1246 C C . ALA A 1 166 ? -22.170 -0.661 13.836 1.00 97.12 16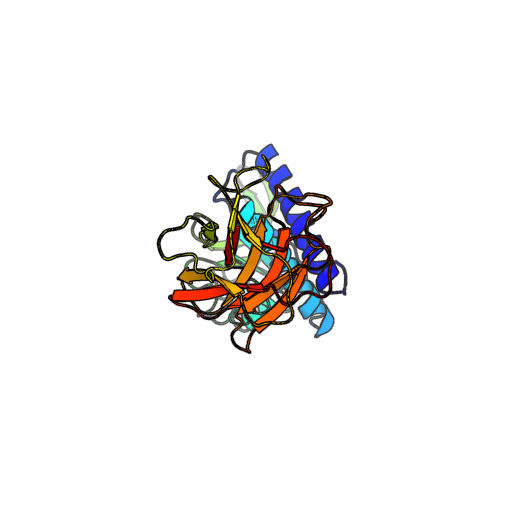6 ALA A C 1
ATOM 1248 O O . ALA A 1 166 ? -23.305 -0.472 13.394 1.00 97.12 166 ALA A O 1
ATOM 1249 N N . THR A 1 167 ? -21.200 -1.138 13.043 1.00 97.25 167 THR A N 1
ATOM 1250 C CA . THR A 1 167 ? -21.413 -1.453 11.618 1.00 97.25 167 THR A CA 1
ATOM 1251 C C . THR A 1 167 ? -22.422 -2.587 11.470 1.00 97.25 167 THR A C 1
ATOM 1253 O O . THR A 1 167 ? -22.167 -3.722 11.882 1.00 97.25 167 THR A O 1
ATOM 1256 N N . ALA A 1 168 ? -23.559 -2.303 10.833 1.00 95.50 168 ALA A N 1
ATOM 1257 C CA . ALA A 1 168 ? -24.618 -3.283 10.614 1.00 95.50 168 ALA A CA 1
ATOM 1258 C C . ALA A 1 168 ? -24.090 -4.521 9.864 1.00 95.50 168 ALA A C 1
ATOM 1260 O O . ALA A 1 168 ? -23.567 -4.415 8.757 1.00 95.50 168 ALA A O 1
ATOM 1261 N N . GLY A 1 169 ? -24.193 -5.698 10.491 1.00 95.19 169 GLY A N 1
ATOM 1262 C CA . GLY A 1 169 ? -23.678 -6.965 9.949 1.00 95.19 169 GLY A CA 1
ATOM 1263 C C . GLY A 1 169 ? -22.146 -7.082 9.888 1.00 95.19 169 GLY A C 1
ATOM 1264 O O . GLY A 1 169 ? -21.635 -8.130 9.495 1.00 95.19 169 GLY A O 1
ATOM 1265 N N . GLY A 1 170 ? -21.418 -6.033 10.282 1.00 97.06 170 GLY A N 1
ATOM 1266 C CA . GLY A 1 170 ? -19.957 -5.973 10.292 1.00 97.06 170 GLY A CA 1
ATOM 1267 C C . GLY A 1 170 ? -19.336 -6.344 11.637 1.00 97.06 170 GLY A C 1
ATOM 1268 O O . GLY A 1 170 ? -18.140 -6.588 11.700 1.00 97.06 170 GLY A O 1
ATOM 1269 N N . PHE A 1 171 ? -20.114 -6.423 12.713 1.00 98.44 171 PHE A N 1
ATOM 1270 C CA . PHE A 1 171 ? -19.585 -6.702 14.045 1.00 98.44 171 PHE A CA 1
ATOM 1271 C C . PHE A 1 171 ? -20.436 -7.726 14.797 1.00 98.44 171 PHE A C 1
ATOM 1273 O O . PHE A 1 171 ? -21.666 -7.668 14.768 1.00 98.44 171 PHE A O 1
ATOM 1280 N N . THR A 1 172 ? -19.780 -8.655 15.495 1.00 98.06 172 THR A N 1
ATOM 1281 C CA . THR A 1 172 ? -20.428 -9.628 16.385 1.00 98.06 172 THR A CA 1
ATOM 1282 C C . THR A 1 172 ? -19.633 -9.787 17.677 1.00 98.06 172 THR A C 1
ATOM 1284 O O . THR A 1 172 ? -18.408 -9.761 17.663 1.00 98.06 172 THR A O 1
ATOM 1287 N N . ALA A 1 173 ? -20.318 -9.949 18.807 1.00 97.62 173 ALA A N 1
ATOM 1288 C CA . ALA A 1 173 ? -19.693 -10.200 20.103 1.00 97.62 173 ALA A CA 1
ATOM 1289 C C . ALA A 1 173 ? -20.660 -10.965 21.017 1.00 97.62 173 ALA A C 1
ATOM 1291 O O . ALA A 1 173 ? -21.879 -10.848 20.867 1.00 97.62 173 ALA A O 1
ATOM 1292 N N . GLY A 1 174 ? -20.122 -11.739 21.964 1.00 94.88 174 GLY A N 1
ATOM 1293 C CA . GLY A 1 174 ? -20.916 -12.445 22.970 1.00 94.88 174 GLY A CA 1
ATOM 1294 C C . GLY A 1 174 ? -21.609 -11.504 23.966 1.00 94.88 174 GLY A C 1
ATOM 1295 O O . GLY A 1 174 ? -21.256 -10.334 24.101 1.00 94.88 174 GLY A O 1
ATOM 1296 N N . ALA A 1 175 ? -22.574 -12.034 24.725 1.00 95.62 175 ALA A N 1
ATOM 1297 C CA . ALA A 1 175 ? -23.401 -11.257 25.662 1.00 95.62 175 ALA A CA 1
ATOM 1298 C C . ALA A 1 175 ? -22.625 -10.597 26.818 1.00 95.62 175 ALA A C 1
ATOM 1300 O O . ALA A 1 175 ? -23.140 -9.705 27.484 1.00 95.62 175 ALA A O 1
ATOM 1301 N N . ALA A 1 176 ? -21.393 -11.035 27.071 1.00 95.69 176 ALA A N 1
ATOM 1302 C CA . ALA A 1 176 ? -20.551 -10.496 28.130 1.00 95.69 176 ALA A CA 1
ATOM 1303 C C . ALA A 1 176 ? -19.704 -9.282 27.691 1.00 95.69 176 ALA A C 1
ATOM 1305 O O . ALA A 1 176 ? -18.956 -8.738 28.504 1.00 95.69 176 ALA A O 1
ATOM 1306 N N . TRP A 1 177 ? -19.838 -8.843 26.435 1.00 98.25 177 TRP A N 1
ATOM 1307 C CA . TRP A 1 177 ? -19.312 -7.569 25.952 1.00 98.25 177 TRP A CA 1
ATOM 1308 C C . TRP A 1 177 ? -20.327 -6.448 26.183 1.00 98.25 177 TRP A C 1
ATOM 1310 O O . TRP A 1 177 ? -21.355 -6.375 25.506 1.00 98.25 177 TRP A O 1
ATOM 1320 N N . GLY A 1 178 ? -20.017 -5.557 27.122 1.00 98.25 178 GLY A N 1
ATOM 1321 C CA . GLY A 1 178 ? -20.777 -4.331 27.352 1.00 98.25 178 GLY A CA 1
ATOM 1322 C C . GLY A 1 178 ? -20.502 -3.274 26.281 1.00 98.25 178 GLY A C 1
ATOM 1323 O O . GLY A 1 178 ? -19.574 -3.415 25.484 1.00 98.25 178 GLY A O 1
ATOM 1324 N N . THR A 1 179 ? -21.287 -2.198 26.292 1.00 98.44 179 THR A N 1
ATOM 1325 C CA . THR A 1 179 ? -21.134 -1.034 25.403 1.00 98.44 179 THR A CA 1
ATOM 1326 C C . THR A 1 179 ? -20.854 0.216 26.232 1.00 98.44 179 THR A C 1
ATOM 1328 O O . THR A 1 179 ? -21.485 0.418 27.269 1.00 98.44 179 THR A O 1
ATOM 1331 N N . SER A 1 180 ? -19.917 1.057 25.796 1.00 98.19 180 SER A N 1
ATOM 1332 C CA . SER A 1 180 ? -19.557 2.308 26.469 1.00 98.19 180 SER A CA 1
ATOM 1333 C C . SER A 1 180 ? -19.319 3.428 25.463 1.00 98.19 180 SER A C 1
ATOM 1335 O O . SER A 1 180 ? -18.772 3.199 24.394 1.00 98.19 180 SER A O 1
ATOM 1337 N N . ALA A 1 181 ? -19.672 4.655 25.837 1.00 98.06 181 ALA A N 1
ATOM 1338 C CA . ALA A 1 181 ? -19.317 5.874 25.108 1.00 98.06 181 ALA A CA 1
ATOM 1339 C C . ALA A 1 181 ? -18.443 6.820 25.956 1.00 98.06 181 ALA A C 1
ATOM 1341 O O . ALA A 1 181 ? -18.325 8.002 25.643 1.00 98.06 181 ALA A O 1
ATOM 1342 N N . TYR A 1 182 ? -17.853 6.308 27.048 1.00 97.19 182 TYR A N 1
ATOM 1343 C CA . TYR A 1 182 ? -17.137 7.107 28.049 1.00 97.19 182 TYR A CA 1
ATOM 1344 C C . TYR A 1 182 ? -15.973 7.904 27.449 1.00 97.19 182 TYR A C 1
ATOM 1346 O O . TYR A 1 182 ? -15.868 9.110 27.663 1.00 97.19 182 TYR A O 1
ATOM 1354 N N . SER A 1 183 ? -15.102 7.241 26.684 1.00 96.75 183 SER A N 1
ATOM 1355 C CA . SER A 1 183 ? -13.936 7.906 26.110 1.00 96.75 183 SER A CA 1
ATOM 1356 C C . SER A 1 183 ? -14.301 8.755 24.891 1.00 96.75 183 SER A C 1
ATOM 1358 O O . SER A 1 183 ? -14.963 8.296 23.957 1.00 96.75 183 SER A O 1
ATOM 1360 N N . GLY A 1 184 ? -13.797 9.991 24.856 1.00 97.19 184 GLY A N 1
ATOM 1361 C CA . GLY A 1 184 ? -13.842 10.860 23.675 1.00 97.19 184 GLY A CA 1
ATOM 1362 C C . GLY A 1 184 ? -12.944 10.391 22.524 1.00 97.19 184 GLY A C 1
ATOM 1363 O O . GLY A 1 184 ? -13.071 10.901 21.419 1.00 97.19 184 GLY A O 1
ATOM 1364 N N . GLN A 1 185 ? -12.055 9.424 22.773 1.00 98.19 185 GLN A N 1
ATOM 1365 C CA . GLN A 1 185 ? -11.173 8.846 21.758 1.00 98.19 185 GLN A CA 1
ATOM 1366 C C . GLN A 1 185 ? -11.821 7.716 20.959 1.00 98.19 185 GLN A C 1
ATOM 1368 O O . GLN A 1 185 ? -11.145 7.151 20.112 1.00 98.19 185 GLN A O 1
ATOM 1373 N N . ARG A 1 186 ? -13.071 7.339 21.242 1.00 98.00 186 ARG A N 1
ATOM 1374 C CA . ARG A 1 186 ? -13.778 6.285 20.504 1.00 98.00 186 ARG A CA 1
ATOM 1375 C C . ARG A 1 186 ? -13.906 6.609 19.014 1.00 98.00 186 ARG A C 1
ATOM 1377 O O . ARG A 1 186 ? -14.015 7.782 18.648 1.00 98.00 186 ARG A O 1
ATOM 1384 N N . HIS A 1 187 ? -13.909 5.588 18.172 1.00 97.12 187 HIS A N 1
ATOM 1385 C CA . HIS A 1 187 ? -14.375 5.712 16.801 1.00 97.12 187 HIS A CA 1
ATOM 1386 C C . HIS A 1 187 ? -15.902 5.538 16.793 1.00 97.12 187 HIS A C 1
ATOM 1388 O O . HIS A 1 187 ? -16.462 4.796 17.587 1.00 97.12 187 HIS A O 1
ATOM 1394 N N . GLY A 1 188 ? -16.614 6.319 15.979 1.00 96.56 188 GLY A N 1
ATOM 1395 C CA . GLY A 1 188 ? -18.076 6.256 15.967 1.00 96.56 188 GLY A CA 1
ATOM 1396 C C . GLY A 1 188 ? -18.743 6.699 17.282 1.00 96.56 188 GLY A C 1
ATOM 1397 O O . GLY A 1 188 ? -18.333 7.667 17.931 1.00 96.56 188 GLY A O 1
ATOM 1398 N N . ALA A 1 189 ? -19.860 6.053 17.623 1.00 96.88 189 ALA A N 1
ATOM 1399 C CA . ALA A 1 189 ? -20.741 6.486 18.709 1.00 96.88 189 ALA A CA 1
ATOM 1400 C C . ALA A 1 189 ? -20.370 5.890 20.075 1.00 96.88 189 ALA A C 1
ATOM 1402 O O . ALA A 1 189 ? -20.551 6.561 21.095 1.00 96.88 189 ALA A O 1
ATOM 1403 N N . ASP A 1 190 ? -19.852 4.665 20.096 1.00 98.50 190 ASP A N 1
ATOM 1404 C CA . ASP A 1 190 ? -19.552 3.867 21.282 1.00 98.50 190 ASP A CA 1
ATOM 1405 C C . ASP A 1 190 ? -18.461 2.830 20.961 1.00 98.50 190 ASP A C 1
ATOM 1407 O O . ASP A 1 190 ? -17.918 2.828 19.869 1.00 98.50 190 ASP A O 1
ATOM 1411 N N . TYR A 1 191 ? -18.100 1.993 21.929 1.00 98.69 191 TYR A N 1
ATOM 1412 C CA . TYR A 1 191 ? -17.195 0.857 21.771 1.00 98.69 191 TYR A CA 1
ATOM 1413 C C . TYR A 1 191 ? -17.627 -0.284 22.688 1.00 98.69 191 TYR A C 1
ATOM 1415 O O . TYR A 1 191 ? -18.351 -0.085 23.673 1.00 98.69 191 TYR A O 1
ATOM 1423 N N . ARG A 1 192 ? -17.156 -1.500 22.404 1.00 98.75 192 ARG A N 1
ATOM 1424 C CA . ARG A 1 192 ? -17.376 -2.663 23.267 1.00 98.75 192 ARG A CA 1
ATOM 1425 C C . ARG A 1 192 ? -16.254 -2.843 24.267 1.00 98.75 192 ARG A C 1
ATOM 1427 O O . ARG A 1 192 ? -15.089 -2.611 23.958 1.00 98.75 192 ARG A O 1
ATOM 1434 N N . PHE A 1 193 ? -16.601 -3.313 25.457 1.00 98.38 193 PHE A N 1
ATOM 1435 C CA . PHE A 1 193 ? -15.625 -3.633 26.490 1.00 98.38 193 PHE A CA 1
ATOM 1436 C C . PHE A 1 193 ? -16.011 -4.898 27.248 1.00 98.38 193 PHE A C 1
ATOM 1438 O O . PHE A 1 193 ? -17.192 -5.221 27.386 1.00 98.38 193 PHE A O 1
ATOM 1445 N N . ALA A 1 194 ? -15.016 -5.610 27.765 1.00 98.00 194 ALA A N 1
ATOM 1446 C CA . ALA A 1 194 ? -15.247 -6.775 28.603 1.00 98.00 194 ALA A CA 1
ATOM 1447 C C . ALA A 1 194 ? -14.078 -7.032 29.560 1.00 98.00 194 ALA A C 1
ATOM 1449 O O . ALA A 1 194 ? -12.932 -6.674 29.284 1.00 98.00 194 ALA A O 1
ATOM 1450 N N . ALA A 1 195 ? -14.354 -7.677 30.695 1.00 96.56 195 ALA A N 1
ATOM 1451 C CA . ALA A 1 195 ? -13.295 -8.145 31.587 1.00 96.56 195 ALA A CA 1
ATOM 1452 C C . ALA A 1 195 ? -12.525 -9.310 30.930 1.00 96.56 195 ALA A C 1
ATOM 1454 O O . ALA A 1 195 ? -13.170 -10.176 30.319 1.00 96.56 195 ALA A O 1
ATOM 1455 N N . PRO A 1 196 ? -11.187 -9.365 31.047 1.00 95.31 196 PRO A N 1
ATOM 1456 C CA . PRO A 1 196 ? -10.399 -10.471 30.523 1.00 95.31 196 PRO A CA 1
ATOM 1457 C C . PRO A 1 196 ? -10.699 -11.757 31.300 1.00 95.31 196 PRO A C 1
ATOM 1459 O O . PRO A 1 196 ? -10.915 -11.741 32.511 1.00 95.31 196 PRO A O 1
ATOM 1462 N N . VAL A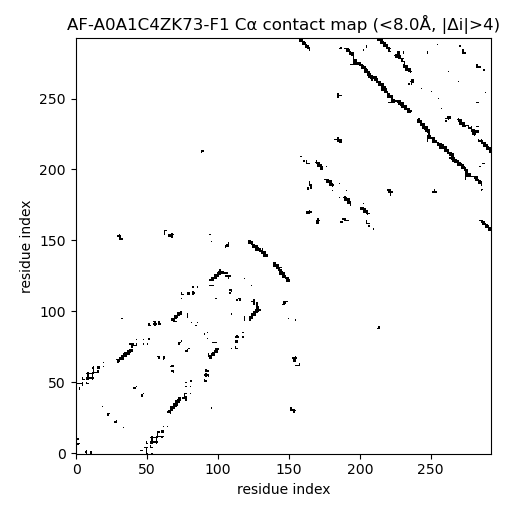 1 197 ? -10.740 -12.878 30.591 1.00 94.00 197 VAL A N 1
ATOM 1463 C CA . VAL A 1 197 ? -10.995 -14.210 31.147 1.00 94.00 197 VAL A CA 1
ATOM 1464 C C . VAL A 1 197 ? -10.424 -15.255 30.193 1.00 94.00 197 VAL A C 1
ATOM 1466 O O . VAL A 1 197 ? -10.475 -15.079 28.979 1.00 94.00 197 VAL A O 1
ATOM 1469 N N . ALA A 1 198 ? -9.882 -16.352 30.722 1.00 90.44 198 ALA A N 1
ATOM 1470 C CA . ALA A 1 198 ? -9.283 -17.433 29.934 1.00 90.44 198 ALA A CA 1
ATOM 1471 C C . ALA A 1 198 ? -10.335 -18.324 29.235 1.00 90.44 198 ALA A C 1
ATOM 1473 O O . ALA A 1 198 ? -10.357 -19.539 29.415 1.00 90.44 198 ALA A O 1
ATOM 1474 N N . VAL A 1 199 ? -11.230 -17.713 28.456 1.00 88.06 199 VAL A N 1
ATOM 1475 C CA . VAL A 1 199 ? -12.215 -18.387 27.601 1.00 88.06 199 VAL A CA 1
ATOM 1476 C C . VAL A 1 199 ? -12.162 -17.819 26.187 1.00 88.06 199 VAL A C 1
ATOM 1478 O O . VAL A 1 199 ? -11.809 -16.658 25.974 1.00 88.06 199 VAL A O 1
ATOM 1481 N N . SER A 1 200 ? -12.534 -18.641 25.207 1.00 85.44 200 SER A N 1
ATOM 1482 C CA . SER A 1 200 ? -12.677 -18.198 23.821 1.00 85.44 200 SER A CA 1
ATOM 1483 C C . SER A 1 200 ? -14.005 -17.451 23.646 1.00 85.44 200 SER A C 1
ATOM 1485 O O . SER A 1 200 ? -15.039 -18.051 23.373 1.00 85.44 200 SER A O 1
ATOM 1487 N N . ASP A 1 201 ? -13.967 -16.136 23.854 1.00 92.44 201 ASP A N 1
ATOM 1488 C CA . ASP A 1 201 ? -15.070 -15.201 23.605 1.00 92.44 201 ASP A CA 1
ATOM 1489 C C . ASP A 1 201 ? -14.498 -13.979 22.877 1.00 92.44 201 ASP A C 1
ATOM 1491 O O . ASP A 1 201 ? -13.795 -13.151 23.468 1.00 92.44 201 ASP A O 1
ATOM 1495 N N . VAL A 1 202 ? -14.718 -13.935 21.562 1.00 97.44 202 VAL A N 1
ATOM 1496 C CA . VAL A 1 202 ? -14.072 -12.995 20.641 1.00 97.44 202 VAL A CA 1
ATOM 1497 C C . VAL A 1 202 ? -15.116 -12.048 20.058 1.00 97.44 202 VAL A C 1
ATOM 1499 O O . VAL A 1 202 ? -16.148 -12.493 19.559 1.00 97.44 202 VAL A O 1
ATOM 1502 N N . ALA A 1 203 ? -14.824 -10.750 20.083 1.00 98.31 203 ALA A N 1
ATOM 1503 C CA . ALA A 1 203 ? -15.557 -9.749 19.320 1.00 98.31 203 ALA A CA 1
ATOM 1504 C C . ALA A 1 203 ? -15.004 -9.697 17.888 1.00 98.31 203 ALA A C 1
ATOM 1506 O O . ALA A 1 203 ? -13.863 -9.279 17.693 1.00 98.31 203 ALA A O 1
ATOM 1507 N N . TRP A 1 204 ? -15.772 -10.152 16.899 1.00 98.62 204 TRP A N 1
ATOM 1508 C CA . TRP A 1 204 ? -15.345 -10.273 15.505 1.00 98.62 204 TRP A CA 1
ATOM 1509 C C . TRP A 1 204 ? -15.813 -9.105 14.641 1.00 98.62 204 TRP A C 1
ATOM 1511 O O . TRP A 1 204 ? -16.999 -8.782 14.590 1.00 98.62 204 TRP A O 1
ATOM 1521 N N . PHE A 1 205 ? -14.865 -8.553 13.888 1.00 98.81 205 PHE A N 1
ATOM 1522 C CA . PHE A 1 205 ? -15.066 -7.621 12.789 1.00 98.81 205 PHE A CA 1
ATOM 1523 C C . PHE A 1 205 ? -15.068 -8.381 11.459 1.00 98.81 205 PHE A C 1
ATOM 1525 O O . PHE A 1 205 ? -14.098 -9.053 11.079 1.00 98.81 205 PHE A O 1
ATOM 1532 N N . ARG A 1 206 ? -16.180 -8.252 10.743 1.00 98.62 206 ARG A N 1
ATOM 1533 C CA . ARG A 1 206 ? -16.506 -8.923 9.491 1.00 98.62 206 ARG A CA 1
ATOM 1534 C C . ARG A 1 206 ? -16.408 -7.946 8.328 1.00 98.62 206 ARG A C 1
ATOM 1536 O O . ARG A 1 206 ? -16.964 -6.854 8.377 1.00 98.62 206 ARG A O 1
ATOM 1543 N N . ALA A 1 207 ? -15.743 -8.362 7.256 1.00 97.88 207 ALA A N 1
ATOM 1544 C CA . ALA A 1 207 ? -15.583 -7.551 6.053 1.00 97.88 207 ALA A CA 1
ATOM 1545 C C . ALA A 1 207 ? -15.634 -8.400 4.778 1.00 97.88 207 ALA A C 1
ATOM 1547 O O . ALA A 1 207 ? -15.279 -9.583 4.788 1.00 97.88 207 ALA A O 1
ATOM 1548 N N . THR A 1 208 ? -16.041 -7.773 3.671 1.00 97.00 208 THR A N 1
ATOM 1549 C CA . THR A 1 208 ? -16.013 -8.355 2.322 1.00 97.00 208 THR A CA 1
ATOM 1550 C C . THR A 1 208 ? -14.786 -7.854 1.583 1.00 97.00 208 THR A C 1
ATOM 1552 O O . THR A 1 208 ? -14.770 -6.721 1.113 1.00 97.00 208 THR A O 1
ATOM 1555 N N . LEU A 1 209 ? -13.757 -8.694 1.487 1.00 93.94 209 LEU A N 1
ATOM 1556 C CA . LEU A 1 209 ? -12.518 -8.343 0.789 1.00 93.94 209 LEU A CA 1
ATOM 1557 C C . LEU A 1 209 ? -12.649 -8.657 -0.709 1.00 93.94 209 LEU A C 1
ATOM 1559 O O . LEU A 1 209 ? -13.192 -9.710 -1.051 1.00 93.94 209 LEU A O 1
ATOM 1563 N N . PRO A 1 210 ? -12.137 -7.804 -1.613 1.00 88.25 210 PRO A N 1
ATOM 1564 C CA . PRO A 1 210 ? -12.331 -7.956 -3.056 1.00 88.25 210 PRO A CA 1
ATOM 1565 C C . PRO A 1 210 ? -11.631 -9.195 -3.625 1.00 88.25 210 PRO A C 1
ATOM 1567 O O . PRO A 1 210 ? -12.094 -9.771 -4.602 1.00 88.25 210 PRO A O 1
ATOM 1570 N N . ALA A 1 211 ? -10.521 -9.616 -3.016 1.00 85.69 211 ALA A N 1
ATOM 1571 C CA . ALA A 1 211 ? -9.771 -10.806 -3.403 1.00 85.69 211 ALA A CA 1
ATOM 1572 C C . ALA A 1 211 ? -8.916 -11.314 -2.236 1.00 85.69 211 ALA A C 1
ATOM 1574 O O . ALA A 1 211 ? -8.642 -10.576 -1.288 1.00 85.69 211 ALA A O 1
ATOM 1575 N N . THR A 1 212 ? -8.452 -12.560 -2.312 1.00 88.31 212 THR A N 1
ATOM 1576 C CA . THR A 1 212 ? -7.367 -13.023 -1.435 1.00 88.31 212 THR A CA 1
ATOM 1577 C C . THR A 1 212 ? -6.097 -12.244 -1.768 1.00 88.31 212 THR A C 1
ATOM 1579 O O . THR A 1 212 ? -5.765 -12.090 -2.941 1.00 88.31 212 THR A O 1
ATOM 1582 N N . GLY A 1 213 ? -5.390 -11.734 -0.763 1.00 82.00 213 GLY A N 1
ATOM 1583 C CA . GLY A 1 213 ? -4.208 -10.904 -0.994 1.00 82.00 213 GLY A CA 1
ATOM 1584 C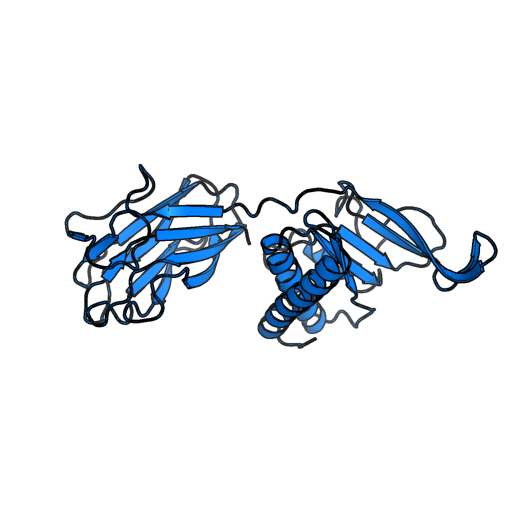 C . GLY A 1 213 ? -3.603 -10.353 0.288 1.00 82.00 213 GLY A C 1
ATOM 1585 O O . GLY A 1 213 ? -4.046 -10.699 1.381 1.00 82.00 213 GLY A O 1
ATOM 1586 N N . ALA A 1 214 ? -2.577 -9.517 0.143 1.00 79.12 214 ALA A N 1
ATOM 1587 C CA . ALA A 1 214 ? -1.972 -8.792 1.251 1.00 79.12 214 ALA A CA 1
ATOM 1588 C C . ALA A 1 214 ? -2.846 -7.590 1.646 1.00 79.12 214 ALA A C 1
ATOM 1590 O O . ALA A 1 214 ? -3.309 -6.835 0.790 1.00 79.12 214 ALA A O 1
ATOM 1591 N N . TYR A 1 215 ? -3.079 -7.426 2.944 1.00 87.06 215 TYR A N 1
ATOM 1592 C CA . TYR A 1 215 ? -3.827 -6.310 3.508 1.00 87.06 215 TYR A CA 1
ATOM 1593 C C . TYR A 1 215 ? -3.137 -5.807 4.769 1.00 87.06 215 TYR A C 1
ATOM 1595 O O . TYR A 1 215 ? -2.824 -6.592 5.664 1.00 87.06 215 TYR A O 1
ATOM 1603 N N . GLU A 1 216 ? -2.941 -4.497 4.850 1.00 91.56 216 GLU A N 1
ATOM 1604 C CA . GLU A 1 216 ? -2.609 -3.813 6.092 1.00 91.56 216 GLU A CA 1
ATOM 1605 C C . GLU A 1 216 ? -3.846 -3.805 6.996 1.00 91.56 216 GLU A C 1
ATOM 1607 O O . GLU A 1 216 ? -4.926 -3.355 6.596 1.00 91.56 216 GLU A O 1
ATOM 1612 N N . VAL A 1 217 ? -3.689 -4.306 8.219 1.00 96.56 217 VAL A N 1
ATOM 1613 C CA . VAL A 1 217 ? -4.738 -4.324 9.238 1.00 96.56 217 VAL A CA 1
ATOM 1614 C C . VAL A 1 217 ? -4.393 -3.298 10.303 1.00 96.56 217 VAL A C 1
ATOM 1616 O O . VAL A 1 217 ? -3.387 -3.420 10.994 1.00 96.56 217 VAL A O 1
ATOM 1619 N N . SER A 1 218 ? -5.247 -2.295 10.470 1.00 95.69 218 SER A N 1
ATOM 1620 C CA . SER A 1 218 ? -5.152 -1.309 11.545 1.00 95.69 218 SER A CA 1
ATOM 1621 C C . SER A 1 218 ? -6.355 -1.400 12.476 1.00 95.69 218 SER A C 1
ATOM 1623 O O . SER A 1 218 ? -7.465 -1.702 12.044 1.00 95.69 218 SER A O 1
ATOM 1625 N N . VAL A 1 219 ? -6.153 -1.083 13.747 1.00 98.62 219 VAL A N 1
ATOM 1626 C CA . VAL A 1 219 ? -7.198 -1.036 14.773 1.00 98.62 219 VAL A CA 1
ATOM 1627 C C . VAL A 1 219 ? -7.298 0.360 15.357 1.00 98.62 219 VAL A C 1
ATOM 1629 O O . VAL A 1 219 ? -6.319 1.104 15.392 1.00 98.62 219 VAL A O 1
ATOM 1632 N N . TRP A 1 220 ? -8.485 0.712 15.813 1.00 98.69 220 TRP A N 1
ATOM 1633 C CA . TRP A 1 220 ? -8.737 1.893 16.614 1.00 98.69 220 TRP A CA 1
ATOM 1634 C C . TRP A 1 220 ? -9.256 1.438 17.971 1.00 98.69 220 TRP A C 1
ATOM 1636 O O . TRP A 1 220 ? -10.038 0.493 18.054 1.00 98.69 220 TRP A O 1
ATOM 1646 N N . TYR A 1 221 ? -8.803 2.098 19.031 1.00 98.56 221 TYR A N 1
ATOM 1647 C CA . TYR A 1 221 ? -9.322 1.929 20.381 1.00 98.56 221 TYR A CA 1
ATOM 1648 C C . TYR A 1 221 ? -9.125 3.228 21.176 1.00 98.56 221 TYR A C 1
ATOM 1650 O O . TYR A 1 221 ? -8.156 3.955 20.928 1.00 98.56 221 TYR A O 1
ATOM 1658 N N . PRO A 1 222 ? -9.997 3.534 22.149 1.00 98.31 222 PRO A N 1
ATOM 1659 C CA . PRO A 1 222 ? -9.711 4.549 23.150 1.00 98.31 222 PRO A CA 1
ATOM 1660 C C . PRO A 1 222 ? -8.607 4.062 24.092 1.00 98.31 222 PRO A C 1
ATOM 1662 O O . PRO A 1 222 ? -8.628 2.909 24.514 1.00 98.31 222 PRO A O 1
ATOM 1665 N N . ALA A 1 223 ? -7.661 4.932 24.442 1.00 98.19 223 ALA A N 1
ATOM 1666 C CA . ALA A 1 223 ? -6.637 4.633 25.436 1.00 98.19 223 ALA A CA 1
ATOM 1667 C C . ALA A 1 223 ? -7.052 5.096 26.836 1.00 98.19 223 ALA A C 1
ATOM 1669 O O . ALA A 1 223 ? -7.483 6.236 27.011 1.00 98.19 223 ALA A O 1
ATOM 1670 N N . ASP A 1 224 ? -6.880 4.219 27.825 1.00 98.00 224 ASP A N 1
ATOM 1671 C CA . ASP A 1 224 ? -7.146 4.503 29.239 1.00 98.00 224 ASP A CA 1
ATOM 1672 C C . ASP A 1 224 ? -6.277 3.604 30.145 1.00 98.00 224 ASP A C 1
ATOM 1674 O O . ASP A 1 224 ? -6.164 2.407 29.867 1.00 98.00 224 ASP A O 1
ATOM 1678 N N . PRO A 1 225 ? -5.678 4.110 31.242 1.00 97.00 225 PRO A N 1
ATOM 1679 C CA . PRO A 1 225 ? -4.893 3.292 32.174 1.00 97.00 225 PRO A CA 1
ATOM 1680 C C . PRO A 1 225 ? -5.626 2.071 32.760 1.00 97.00 225 PRO A C 1
ATOM 1682 O O . PRO A 1 225 ? -4.966 1.129 33.195 1.00 97.00 225 PRO A O 1
ATOM 1685 N N . GLY A 1 226 ? -6.963 2.077 32.780 1.00 97.12 226 GLY A N 1
ATOM 1686 C CA . GLY A 1 226 ? -7.815 0.963 33.202 1.00 97.12 226 GLY A CA 1
ATOM 1687 C C . GLY A 1 226 ? -8.072 -0.105 32.130 1.00 97.12 226 GLY A C 1
ATOM 1688 O O . GLY A 1 226 ? -8.808 -1.062 32.397 1.00 97.12 226 GLY A O 1
ATOM 1689 N N . TYR A 1 227 ? -7.509 0.034 30.926 1.00 98.25 227 TYR A N 1
ATOM 1690 C CA . TYR A 1 227 ? -7.617 -0.952 29.845 1.00 98.25 227 TYR A CA 1
ATOM 1691 C C . TYR A 1 227 ? -6.456 -1.943 29.827 1.00 98.25 227 TYR A C 1
ATOM 1693 O O . TYR A 1 227 ? -5.461 -1.797 30.536 1.00 98.25 227 TYR A O 1
ATOM 1701 N N . ASN A 1 228 ? -6.626 -3.003 29.043 1.00 98.31 228 ASN A N 1
ATOM 1702 C CA . ASN A 1 228 ? -5.714 -4.132 29.029 1.00 98.31 228 ASN A CA 1
ATOM 1703 C C . ASN A 1 228 ? -4.361 -3.780 28.403 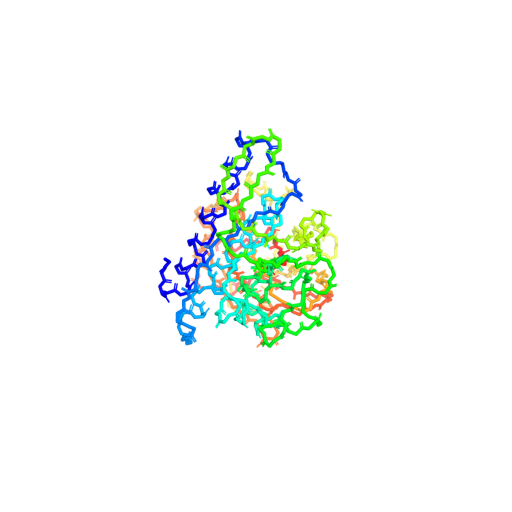1.00 98.31 228 ASN A C 1
ATOM 1705 O O . ASN A 1 228 ? -4.289 -3.218 27.312 1.00 98.31 228 ASN A O 1
ATOM 1709 N N . ASP A 1 229 ? -3.282 -4.173 29.073 1.00 97.38 229 ASP A N 1
ATOM 1710 C CA . ASP A 1 229 ? -1.906 -3.927 28.628 1.00 97.38 229 ASP A CA 1
ATOM 1711 C C . ASP A 1 229 ? -1.427 -4.886 27.525 1.00 97.38 229 ASP A C 1
ATOM 1713 O O . ASP A 1 229 ? -0.342 -4.705 26.974 1.00 97.38 229 ASP A O 1
ATOM 1717 N N . ARG A 1 230 ? -2.215 -5.919 27.209 1.00 96.62 230 ARG A N 1
ATOM 1718 C CA . ARG A 1 230 ? -1.872 -6.954 26.228 1.00 96.62 230 ARG A CA 1
ATOM 1719 C C . ARG A 1 230 ? -3.112 -7.547 25.555 1.00 96.62 230 ARG A C 1
ATOM 1721 O O . ARG A 1 230 ? -3.228 -8.766 25.433 1.00 96.62 230 ARG A O 1
ATOM 1728 N N . THR A 1 231 ? -4.047 -6.701 25.117 1.00 98.19 231 THR A N 1
ATOM 1729 C CA . THR A 1 231 ? -5.249 -7.144 24.392 1.00 98.19 231 THR A CA 1
ATOM 1730 C C . THR A 1 231 ? -4.855 -7.969 23.162 1.00 98.19 231 THR A C 1
ATOM 1732 O O . THR A 1 231 ? -4.170 -7.442 22.281 1.00 98.19 231 THR A O 1
ATOM 1735 N N . PRO A 1 232 ? -5.283 -9.241 23.058 1.00 97.88 232 PRO A N 1
ATOM 1736 C CA . PRO A 1 232 ? -5.030 -10.066 21.889 1.00 97.88 232 PRO A CA 1
ATOM 1737 C C . PRO A 1 232 ? -6.010 -9.733 20.760 1.00 97.88 232 PRO A C 1
ATOM 1739 O O . PRO A 1 232 ? -7.202 -10.042 20.835 1.00 97.88 232 PRO A O 1
ATOM 1742 N N . TYR A 1 233 ? -5.481 -9.175 19.678 1.00 98.50 233 TYR A N 1
ATOM 1743 C CA . TYR A 1 233 ? -6.155 -9.078 18.390 1.00 98.50 233 TYR A CA 1
ATOM 1744 C C . TYR A 1 233 ? -5.851 -10.323 17.555 1.00 98.50 233 TYR A C 1
ATOM 1746 O O . TYR A 1 233 ? -4.695 -10.695 17.389 1.00 98.50 233 TYR A O 1
ATOM 1754 N N . LEU A 1 234 ? -6.873 -10.984 17.023 1.00 98.44 234 LEU A N 1
ATOM 1755 C CA . LEU A 1 234 ? -6.758 -12.167 16.175 1.00 98.44 234 LEU A CA 1
ATOM 1756 C C . LEU A 1 234 ? -6.972 -11.768 14.717 1.00 98.44 234 LEU A C 1
ATOM 1758 O O . LEU A 1 234 ? -8.090 -11.438 14.335 1.00 98.44 234 LEU A O 1
ATOM 1762 N N . VAL A 1 235 ? -5.937 -11.836 13.884 1.00 98.69 235 VAL A N 1
ATOM 1763 C CA . VAL A 1 235 ? -6.073 -11.618 12.439 1.00 98.69 235 VAL A CA 1
ATOM 1764 C C . VAL A 1 235 ? -6.307 -12.958 11.741 1.00 98.69 235 VAL A C 1
ATOM 1766 O O . VAL A 1 235 ? -5.462 -13.853 11.808 1.00 98.69 235 VAL A O 1
ATOM 1769 N N . ALA A 1 236 ? -7.454 -13.120 11.082 1.00 98.25 236 ALA A N 1
ATOM 1770 C CA . ALA A 1 236 ? -7.842 -14.348 10.391 1.00 98.25 236 ALA A CA 1
ATOM 1771 C C . ALA A 1 236 ? -7.141 -14.447 9.025 1.00 98.25 236 ALA A C 1
ATOM 1773 O O . ALA A 1 236 ? -7.621 -13.940 8.008 1.00 98.25 236 ALA A O 1
ATOM 1774 N N . THR A 1 237 ? -5.972 -15.090 9.003 1.00 96.88 237 THR A N 1
ATOM 1775 C CA . THR A 1 237 ? -5.180 -15.277 7.778 1.00 96.88 237 THR A CA 1
ATOM 1776 C C . THR A 1 237 ? -5.589 -16.543 7.029 1.00 96.88 237 THR A C 1
ATOM 1778 O O . THR A 1 237 ? -6.254 -17.422 7.576 1.00 96.88 237 THR A O 1
ATOM 1781 N N . THR A 1 238 ? -5.114 -16.697 5.793 1.00 91.75 238 THR A N 1
ATOM 1782 C CA . THR A 1 238 ? -5.296 -17.931 5.001 1.00 91.75 238 THR A CA 1
ATOM 1783 C C . THR A 1 238 ? -4.681 -19.184 5.640 1.00 91.75 238 THR A C 1
ATOM 1785 O O . THR A 1 238 ? -5.019 -20.293 5.241 1.00 91.75 238 THR A O 1
ATOM 1788 N N . THR A 1 239 ? -3.801 -19.027 6.638 1.00 92.50 239 THR A N 1
ATOM 1789 C CA . THR A 1 239 ? -3.125 -20.131 7.353 1.00 92.50 239 THR A CA 1
ATOM 1790 C C . THR A 1 239 ? -3.622 -20.325 8.788 1.00 92.50 239 THR A C 1
ATOM 1792 O O . THR A 1 239 ? -3.016 -21.070 9.555 1.00 92.50 239 THR A O 1
ATOM 1795 N N . GLY A 1 240 ? -4.707 -19.643 9.167 1.00 95.69 240 GLY A N 1
ATOM 1796 C CA . GLY A 1 240 ? -5.253 -19.632 10.523 1.00 95.69 240 GLY A CA 1
ATOM 1797 C C . GLY A 1 240 ? -5.099 -18.281 11.225 1.00 95.69 240 GLY A C 1
ATOM 1798 O O . GLY A 1 240 ? -4.583 -17.309 10.666 1.00 95.69 240 GLY A O 1
ATOM 1799 N N . ASN A 1 241 ? -5.569 -18.211 12.469 1.00 97.31 241 ASN A N 1
ATOM 1800 C CA . ASN A 1 241 ? -5.586 -16.969 13.239 1.00 97.31 241 ASN A CA 1
ATOM 1801 C C . ASN A 1 241 ? -4.182 -16.606 13.741 1.00 97.31 241 ASN A C 1
ATOM 1803 O O . ASN A 1 241 ? -3.499 -17.424 14.358 1.00 97.31 241 ASN A O 1
ATOM 1807 N N . ARG A 1 242 ? -3.766 -15.360 13.504 1.00 97.69 242 ARG A N 1
ATOM 1808 C CA . ARG A 1 242 ? -2.502 -14.793 13.986 1.00 97.69 242 ARG A CA 1
ATOM 1809 C C . ARG A 1 242 ? -2.778 -13.798 15.117 1.00 97.69 242 ARG A C 1
ATOM 1811 O O . ARG A 1 242 ? -3.406 -12.775 14.851 1.00 97.69 242 ARG A O 1
ATOM 1818 N N . PRO A 1 243 ? -2.360 -14.085 16.363 1.00 97.06 243 PRO A N 1
ATOM 1819 C CA . PRO A 1 243 ? -2.542 -13.159 17.472 1.00 97.06 243 PRO A CA 1
ATOM 1820 C C . PRO A 1 243 ? -1.503 -12.029 17.438 1.00 97.06 243 PRO A C 1
ATOM 1822 O O . PRO A 1 243 ? -0.318 -12.276 17.220 1.00 97.06 243 PRO A O 1
ATOM 1825 N N . VAL A 1 244 ? -1.944 -10.806 17.719 1.00 97.19 244 VAL A N 1
ATOM 1826 C CA . VAL A 1 244 ? -1.117 -9.613 17.931 1.00 97.19 244 VAL A CA 1
ATOM 1827 C C . VAL A 1 244 ? -1.545 -8.980 19.251 1.00 97.19 244 VAL A C 1
ATOM 1829 O O . VAL A 1 244 ? -2.718 -8.664 19.433 1.00 97.19 244 VAL A O 1
ATOM 1832 N N . ALA A 1 245 ? -0.614 -8.825 20.192 1.00 97.12 245 ALA A N 1
ATOM 1833 C CA . ALA A 1 245 ? -0.893 -8.183 21.474 1.00 97.12 245 ALA A CA 1
ATOM 1834 C C . ALA A 1 245 ? -0.732 -6.662 21.358 1.00 97.12 245 ALA A C 1
ATOM 1836 O O . ALA A 1 245 ? 0.267 -6.186 20.818 1.00 97.12 245 ALA A O 1
ATOM 1837 N N . VAL A 1 246 ? -1.696 -5.910 21.888 1.00 97.44 246 VAL A N 1
ATOM 1838 C CA . VAL A 1 246 ? -1.700 -4.441 21.874 1.00 97.44 246 VAL A CA 1
ATOM 1839 C C . VAL A 1 246 ? -1.946 -3.908 23.284 1.00 97.44 246 VAL A C 1
ATOM 1841 O O . VAL A 1 246 ? -2.877 -4.346 23.960 1.00 97.44 246 VAL A O 1
ATOM 1844 N N . ASP A 1 247 ? -1.133 -2.940 23.710 1.00 97.75 247 ASP A N 1
ATOM 1845 C CA . ASP A 1 247 ? -1.342 -2.199 24.958 1.00 97.75 247 ASP A CA 1
ATOM 1846 C C . ASP A 1 247 ? -2.400 -1.109 24.744 1.00 97.75 247 ASP A C 1
ATOM 1848 O O . ASP A 1 247 ? -2.137 -0.078 24.120 1.00 97.75 247 ASP A O 1
ATOM 1852 N N . GLN A 1 248 ? -3.609 -1.331 25.267 1.00 98.44 248 GLN A N 1
ATOM 1853 C CA . GLN A 1 248 ? -4.724 -0.394 25.134 1.00 98.44 248 GLN A CA 1
ATOM 1854 C C . GLN A 1 248 ? -4.695 0.748 26.151 1.00 98.44 248 GLN A C 1
ATOM 1856 O O . GLN A 1 248 ? -5.594 1.583 26.158 1.00 98.44 248 GLN A O 1
ATOM 1861 N N . ARG A 1 249 ? -3.660 0.845 26.989 1.00 98.25 249 ARG A N 1
ATOM 1862 C CA . ARG A 1 249 ? -3.517 1.960 27.936 1.00 98.25 249 ARG A CA 1
ATOM 1863 C C . ARG A 1 249 ? -2.934 3.207 27.294 1.00 98.25 249 ARG A C 1
ATOM 1865 O O . ARG A 1 249 ? -3.017 4.294 27.859 1.00 98.25 249 ARG A O 1
ATOM 1872 N N . THR A 1 250 ? -2.316 3.058 26.125 1.00 95.75 250 THR A N 1
ATOM 1873 C CA . THR A 1 250 ? -1.614 4.136 25.427 1.00 95.75 250 THR A CA 1
ATOM 1874 C C . THR A 1 250 ? -1.832 4.053 23.917 1.00 95.75 250 THR A C 1
ATOM 1876 O O . THR A 1 250 ? -2.297 3.046 23.390 1.00 95.75 250 THR A O 1
ATOM 1879 N N . GLY A 1 251 ? -1.518 5.135 23.199 1.00 90.06 251 GLY A N 1
ATOM 1880 C CA . GLY A 1 251 ? -1.489 5.133 21.733 1.00 90.06 251 GLY A CA 1
ATOM 1881 C C . GLY A 1 251 ? -2.845 5.025 21.023 1.00 90.06 251 GLY A C 1
ATOM 1882 O O . GLY A 1 251 ? -2.831 4.920 19.796 1.00 90.06 251 GLY A O 1
ATOM 1883 N N . GLY A 1 252 ? -3.957 5.073 21.766 1.00 95.00 252 GLY A N 1
ATOM 1884 C CA . GLY A 1 252 ? -5.336 5.081 21.266 1.00 95.00 252 GLY A CA 1
ATOM 1885 C C . GLY A 1 252 ? -5.784 6.434 20.699 1.00 95.00 252 GLY A C 1
ATOM 1886 O O . GLY A 1 252 ? -5.008 7.389 20.647 1.00 95.00 252 GLY A O 1
ATOM 1887 N N . GLY A 1 253 ? -7.031 6.505 20.225 1.00 95.56 253 GLY A N 1
ATOM 1888 C CA . GLY A 1 253 ? -7.575 7.683 19.530 1.00 95.56 253 GLY A CA 1
ATOM 1889 C C . GLY A 1 253 ? -6.960 7.928 18.147 1.00 95.56 253 GLY A C 1
ATOM 1890 O O . GLY A 1 253 ? -6.971 9.051 17.643 1.00 95.56 253 GLY A O 1
ATOM 1891 N N . ARG A 1 254 ? -6.369 6.887 17.555 1.00 96.50 254 ARG A N 1
ATOM 1892 C CA . ARG A 1 254 ? -5.770 6.873 16.217 1.00 96.50 254 ARG A CA 1
ATOM 1893 C C . ARG A 1 254 ? -5.745 5.446 15.674 1.00 96.50 254 ARG A C 1
ATOM 1895 O O . ARG A 1 254 ? -5.833 4.485 16.433 1.00 96.50 254 ARG A O 1
ATOM 1902 N N . TRP A 1 255 ? -5.536 5.312 14.367 1.00 94.81 255 TRP A N 1
ATOM 1903 C CA . TRP A 1 255 ? -5.284 4.017 13.737 1.00 94.81 255 TRP A CA 1
ATOM 1904 C C . TRP A 1 255 ? -3.901 3.475 14.120 1.00 94.81 255 TRP A C 1
ATOM 1906 O O . TRP A 1 255 ? -2.882 4.109 13.843 1.00 94.81 255 TRP A O 1
ATOM 1916 N N . VAL A 1 256 ? -3.877 2.289 14.723 1.00 90.94 256 VAL A N 1
ATOM 1917 C CA . VAL A 1 256 ? -2.680 1.535 15.111 1.00 90.94 256 VAL A CA 1
ATOM 1918 C C . VAL A 1 256 ? -2.548 0.320 14.197 1.00 90.94 256 VAL A C 1
ATOM 1920 O O . VAL A 1 256 ? -3.441 -0.519 14.146 1.00 90.94 256 VAL A O 1
ATOM 1923 N N . SER A 1 257 ? -1.443 0.230 13.461 1.00 92.19 257 SER A N 1
ATOM 1924 C CA . SER A 1 257 ? -1.130 -0.915 12.598 1.00 92.19 257 SER A CA 1
ATOM 1925 C C . SER A 1 257 ? -0.881 -2.177 13.433 1.00 92.19 257 SER A C 1
ATOM 1927 O O . SER A 1 257 ? -0.089 -2.151 14.374 1.00 92.19 257 SER A O 1
ATOM 1929 N N . LEU A 1 258 ? -1.543 -3.279 13.072 1.00 89.19 258 LEU A N 1
ATOM 1930 C CA . LEU A 1 258 ? -1.196 -4.635 13.510 1.00 89.19 258 LEU A CA 1
ATOM 1931 C C . LEU A 1 258 ? -0.195 -5.303 12.551 1.00 89.19 258 LEU A C 1
ATOM 1933 O O . LEU A 1 258 ? 0.413 -6.308 12.914 1.00 89.19 258 LEU A O 1
ATOM 1937 N N . GLY A 1 259 ? -0.047 -4.764 11.336 1.00 80.50 259 GLY A N 1
ATOM 1938 C CA . GLY A 1 259 ? 0.832 -5.250 10.276 1.00 80.50 259 GLY A CA 1
ATOM 1939 C C . GLY A 1 259 ? 0.092 -5.636 8.992 1.00 80.50 259 GLY A C 1
ATOM 1940 O O . GLY A 1 259 ? -1.132 -5.517 8.882 1.00 80.50 259 GLY A O 1
ATOM 1941 N N . VAL A 1 260 ? 0.858 -6.151 8.027 1.00 80.06 260 VAL A N 1
ATOM 1942 C CA . VAL A 1 260 ? 0.349 -6.664 6.749 1.00 80.06 260 VAL A CA 1
ATOM 1943 C C . VAL A 1 260 ? 0.165 -8.176 6.828 1.00 80.06 260 VAL A C 1
ATOM 1945 O O . VAL A 1 260 ? 1.089 -8.907 7.184 1.00 80.06 260 VAL A O 1
ATOM 1948 N N . PHE A 1 261 ? -1.015 -8.656 6.440 1.00 89.06 261 PHE A N 1
ATOM 1949 C CA . PHE A 1 261 ? -1.386 -10.068 6.483 1.00 89.06 261 PHE A CA 1
ATOM 1950 C C . PHE A 1 261 ? -1.980 -10.531 5.156 1.00 89.06 261 PHE A C 1
ATOM 1952 O O . PHE A 1 261 ? -2.689 -9.784 4.484 1.00 89.06 261 PHE A O 1
ATOM 1959 N N . THR A 1 262 ? -1.759 -11.798 4.801 1.00 86.88 262 THR A N 1
ATOM 1960 C CA . THR A 1 262 ? -2.493 -12.428 3.699 1.00 86.88 262 THR A CA 1
ATOM 1961 C C . THR A 1 262 ? -3.880 -12.848 4.182 1.00 86.88 262 THR A C 1
ATOM 1963 O O . THR A 1 262 ? -4.022 -13.820 4.931 1.00 86.88 262 THR A O 1
ATOM 1966 N N . LEU A 1 263 ? -4.908 -12.118 3.754 1.00 95.62 263 LEU A N 1
ATOM 1967 C CA . LEU A 1 263 ? -6.303 -12.378 4.108 1.00 95.62 263 LEU A CA 1
ATOM 1968 C C . LEU A 1 263 ? -7.029 -13.041 2.938 1.00 95.62 263 LEU A C 1
ATOM 1970 O O . LEU A 1 263 ? -6.788 -12.709 1.777 1.00 95.62 263 LEU A O 1
ATOM 1974 N N . ALA A 1 264 ? -7.939 -13.967 3.245 1.00 96.06 264 ALA A N 1
ATOM 1975 C CA . ALA A 1 264 ? -8.821 -14.558 2.243 1.00 96.06 264 ALA A CA 1
ATOM 1976 C C . ALA A 1 264 ? -9.811 -13.511 1.704 1.00 96.06 264 ALA A C 1
ATOM 1978 O O . ALA A 1 264 ? -10.336 -12.699 2.472 1.00 96.06 264 ALA A O 1
ATOM 1979 N N . GLY A 1 265 ? -10.101 -13.560 0.404 1.00 93.25 265 GLY A N 1
ATOM 1980 C CA . GLY A 1 265 ? -11.149 -12.757 -0.225 1.00 93.25 265 GLY A CA 1
ATOM 1981 C C . GLY A 1 265 ? -12.554 -13.144 0.242 1.00 93.25 265 GLY A C 1
ATOM 1982 O O . GLY A 1 265 ? -12.748 -14.137 0.945 1.00 93.25 265 GLY A O 1
ATOM 1983 N N . GLY A 1 266 ? -13.542 -12.348 -0.153 1.00 95.94 266 GLY A N 1
ATOM 1984 C CA . GLY A 1 266 ? -14.944 -12.557 0.192 1.00 95.94 266 GLY A CA 1
ATOM 1985 C C . GLY A 1 266 ? -15.299 -12.162 1.627 1.00 95.94 266 GLY A C 1
ATOM 1986 O O . GLY A 1 266 ? -14.463 -11.692 2.410 1.00 95.94 266 GLY A O 1
ATOM 1987 N N . THR A 1 267 ? -16.580 -12.331 1.955 1.00 98.00 267 THR A N 1
ATOM 1988 C CA . THR A 1 267 ? -17.167 -11.978 3.252 1.00 98.00 267 THR A CA 1
ATOM 1989 C C . THR A 1 267 ? -16.786 -12.987 4.328 1.00 98.00 267 THR A C 1
ATOM 1991 O O . THR A 1 267 ? -17.025 -14.182 4.186 1.00 98.00 267 THR A O 1
ATOM 1994 N N . GLY A 1 268 ? -16.245 -12.509 5.443 1.00 97.88 268 GLY A N 1
ATOM 1995 C CA . GLY A 1 268 ? -15.955 -13.348 6.604 1.00 97.88 268 GLY A CA 1
ATOM 1996 C C . GLY A 1 268 ? -15.375 -12.539 7.751 1.00 97.88 268 GLY A C 1
ATOM 1997 O O . GLY A 1 268 ? -15.098 -11.350 7.585 1.00 97.88 268 GLY A O 1
ATOM 1998 N N . ASP A 1 269 ? -15.205 -13.178 8.903 1.00 98.38 269 ASP A N 1
ATOM 1999 C CA . ASP A 1 269 ? -14.537 -12.558 10.045 1.00 98.38 269 ASP A CA 1
ATOM 2000 C C . ASP A 1 269 ? -13.055 -12.394 9.708 1.00 98.38 269 ASP A C 1
ATOM 2002 O O . ASP A 1 269 ? -12.403 -13.338 9.254 1.00 98.38 269 ASP A O 1
ATOM 2006 N N . LYS A 1 270 ? -12.547 -11.167 9.831 1.00 98.44 270 LYS A N 1
ATOM 2007 C CA . LYS A 1 270 ? -11.176 -10.823 9.423 1.00 98.44 270 LYS A CA 1
ATOM 2008 C C . LYS A 1 270 ? -10.299 -10.477 10.610 1.00 98.44 270 LYS A C 1
ATOM 2010 O O . LYS A 1 270 ? -9.131 -10.855 10.627 1.00 98.44 270 LYS A O 1
ATOM 2015 N N . VAL A 1 271 ? -10.852 -9.777 11.595 1.00 98.75 271 VAL A N 1
ATOM 2016 C CA . VAL A 1 271 ? -10.122 -9.347 12.789 1.00 98.75 271 VAL A CA 1
ATOM 2017 C C . VAL A 1 271 ? -11.008 -9.552 14.002 1.00 98.75 271 VAL A C 1
ATOM 2019 O O . VAL A 1 271 ? -12.175 -9.182 13.975 1.00 98.75 271 VAL A O 1
ATOM 2022 N N . GLY A 1 272 ? -10.475 -10.158 15.053 1.00 98.50 272 GLY A N 1
ATOM 2023 C CA . GLY A 1 272 ? -11.181 -10.398 16.303 1.00 98.50 272 GLY A CA 1
ATOM 2024 C C . GLY A 1 272 ? -10.455 -9.775 17.484 1.00 98.50 272 GLY A C 1
ATOM 2025 O O . GLY A 1 272 ? -9.236 -9.647 17.453 1.00 98.50 272 GLY A O 1
ATOM 2026 N N . VAL A 1 273 ? -11.176 -9.432 18.543 1.00 98.56 273 VAL A N 1
ATOM 2027 C CA . VAL A 1 273 ? -10.599 -9.024 19.830 1.00 98.56 273 VAL A CA 1
ATOM 2028 C C . VAL A 1 273 ? -10.949 -10.084 20.856 1.00 98.56 273 VAL A C 1
ATOM 2030 O O . VAL A 1 273 ? -12.124 -10.336 21.114 1.00 98.56 273 VAL A O 1
ATOM 2033 N N . SER A 1 274 ? -9.939 -10.752 21.404 1.00 97.19 274 SER A N 1
ATOM 2034 C CA . SER A 1 274 ? -10.119 -11.861 22.339 1.00 97.19 274 SER A CA 1
ATOM 2035 C C . SER A 1 274 ? -10.095 -11.380 23.783 1.00 97.19 274 SER A C 1
ATOM 2037 O O . SER A 1 274 ? -9.236 -10.593 24.172 1.00 97.19 274 SER A O 1
ATOM 2039 N N . ARG A 1 275 ? -10.983 -11.924 24.619 1.00 95.06 275 ARG A N 1
ATOM 2040 C CA . ARG A 1 275 ? -10.929 -11.717 26.076 1.00 95.06 275 ARG A CA 1
ATOM 2041 C C . ARG A 1 275 ? -9.915 -12.610 26.779 1.00 95.06 275 ARG A C 1
ATOM 2043 O O . ARG A 1 275 ? -9.648 -12.394 27.960 1.00 95.06 275 ARG A O 1
ATOM 2050 N N . TRP A 1 276 ? -9.335 -13.579 26.070 1.00 95.69 276 TRP A N 1
ATOM 2051 C CA . TRP A 1 276 ? -8.299 -14.460 26.600 1.00 95.69 276 TRP A CA 1
ATOM 2052 C C . TRP A 1 276 ? -6.966 -13.719 26.724 1.00 95.69 276 TRP A C 1
ATOM 2054 O O . TRP A 1 276 ? -6.051 -13.892 25.922 1.00 95.69 276 TRP A O 1
ATOM 2064 N N . SER A 1 277 ? -6.865 -12.894 27.761 1.00 93.75 277 SER A N 1
ATOM 2065 C CA . SER A 1 277 ? -5.673 -12.136 28.126 1.00 93.75 277 SER A CA 1
ATOM 2066 C C . SER A 1 277 ? -5.277 -12.433 29.569 1.00 93.75 277 SER A C 1
ATOM 2068 O O . SER A 1 277 ? -6.134 -12.603 30.433 1.00 93.75 277 SER A O 1
ATOM 2070 N N . ALA A 1 278 ? -3.970 -12.462 29.830 1.00 91.50 278 ALA A N 1
ATOM 2071 C CA . ALA A 1 278 ? -3.417 -12.457 31.185 1.00 91.50 278 ALA A CA 1
ATOM 2072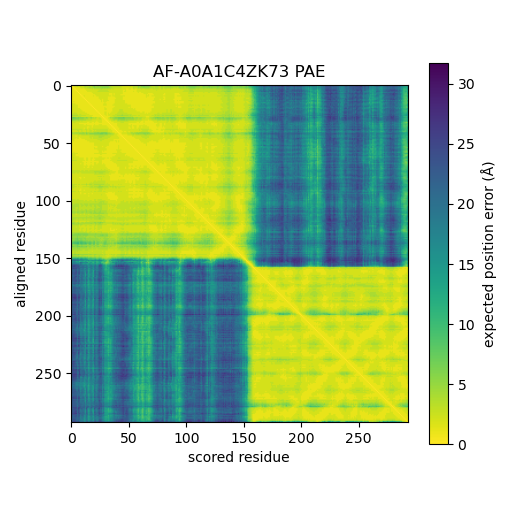 C C . ALA A 1 278 ? -3.182 -11.029 31.724 1.00 91.50 278 ALA A C 1
ATOM 2074 O O . ALA A 1 278 ? -2.701 -10.868 32.842 1.00 91.50 278 ALA A O 1
ATOM 2075 N N . GLY A 1 279 ? -3.460 -9.998 30.918 1.00 89.81 279 GLY A N 1
ATOM 2076 C CA . GLY A 1 279 ? -3.351 -8.597 31.317 1.00 89.81 279 GLY A CA 1
ATOM 2077 C C . GLY A 1 279 ? -4.480 -8.166 32.245 1.00 89.81 279 GLY A C 1
ATOM 2078 O O . GLY A 1 279 ? -5.589 -8.697 32.169 1.00 89.81 279 GLY A O 1
ATOM 2079 N N . ALA A 1 280 ? -4.207 -7.178 33.093 1.00 90.00 280 ALA A N 1
ATOM 2080 C CA . ALA A 1 280 ? -5.216 -6.531 33.929 1.00 90.00 280 ALA A CA 1
ATOM 2081 C C . ALA A 1 280 ? -5.955 -5.438 33.144 1.00 90.00 280 ALA A C 1
ATOM 2083 O O . ALA A 1 280 ? -5.400 -4.898 32.198 1.00 90.00 280 ALA A O 1
ATOM 2084 N N . GLY A 1 281 ? -7.169 -5.077 33.562 1.00 96.31 281 GLY A N 1
ATOM 2085 C CA . GLY A 1 281 ? -7.959 -4.024 32.912 1.00 96.31 281 GLY A CA 1
ATOM 2086 C C . GLY A 1 281 ? -8.838 -4.530 31.767 1.00 96.31 281 GLY A C 1
ATOM 2087 O O . GLY A 1 281 ? -8.665 -5.646 31.268 1.00 96.31 281 GLY A O 1
ATOM 2088 N N . TYR A 1 282 ? -9.823 -3.717 31.382 1.00 98.00 282 TYR A N 1
ATOM 2089 C CA . TYR A 1 282 ? -10.815 -4.090 30.372 1.00 98.00 282 TYR A CA 1
ATOM 2090 C C . TYR A 1 282 ? -10.185 -4.260 28.989 1.00 98.00 282 TYR A C 1
ATOM 2092 O O . TYR A 1 282 ? -9.370 -3.448 28.560 1.00 98.00 282 TYR A O 1
ATOM 2100 N N . VAL A 1 283 ? -10.614 -5.292 28.270 1.00 98.00 283 VAL A N 1
ATOM 2101 C CA . VAL A 1 283 ? -10.349 -5.434 26.838 1.00 98.00 283 VAL A CA 1
ATOM 2102 C C . VAL A 1 283 ? -11.388 -4.616 26.078 1.00 98.00 283 VAL A C 1
ATOM 2104 O O . VAL A 1 283 ? -12.577 -4.719 26.383 1.00 98.00 283 VAL A O 1
ATOM 2107 N N . VAL A 1 284 ? -10.951 -3.825 25.098 1.00 98.50 284 VAL A N 1
ATOM 2108 C CA . VAL A 1 284 ? -11.808 -2.930 24.308 1.00 98.50 284 VAL A CA 1
ATOM 2109 C C . VAL A 1 284 ? -11.788 -3.313 22.829 1.00 98.50 284 VAL A C 1
ATOM 2111 O O . VAL A 1 284 ? -10.725 -3.575 22.269 1.00 98.50 284 VAL A O 1
ATOM 2114 N N . ALA A 1 285 ? -12.957 -3.308 22.189 1.00 98.62 285 ALA A N 1
ATOM 2115 C CA . ALA A 1 285 ? -13.134 -3.487 20.751 1.00 98.62 285 ALA A CA 1
ATOM 2116 C C . ALA A 1 285 ? -13.970 -2.328 20.195 1.00 98.62 285 ALA A C 1
ATOM 2118 O O . ALA A 1 285 ? -15.117 -2.152 20.599 1.00 98.62 285 ALA A O 1
ATOM 2119 N N . ASP A 1 286 ? -13.389 -1.543 19.292 1.00 98.75 286 ASP A N 1
ATOM 2120 C CA . ASP A 1 286 ? -13.986 -0.305 18.777 1.00 98.75 286 ASP A CA 1
ATOM 2121 C C . ASP A 1 286 ? -14.069 -0.363 17.242 1.00 98.75 286 ASP A C 1
ATOM 2123 O O . ASP A 1 286 ? -15.106 -0.753 16.708 1.00 98.75 286 ASP A O 1
ATOM 2127 N N . ALA A 1 287 ? -12.962 -0.161 16.517 1.00 98.75 287 ALA A N 1
ATOM 2128 C CA . ALA A 1 287 ? -12.986 -0.258 15.055 1.00 98.75 287 ALA A CA 1
ATOM 2129 C C . ALA A 1 287 ? -11.743 -0.917 14.445 1.00 98.75 287 ALA A C 1
ATOM 2131 O O . ALA A 1 287 ? -10.644 -0.907 15.002 1.00 98.75 287 ALA A O 1
ATOM 2132 N N . VAL A 1 288 ? -11.921 -1.464 13.244 1.00 98.75 288 VAL A N 1
ATOM 2133 C CA . VAL A 1 288 ? -10.876 -2.063 12.408 1.00 98.75 288 VAL A CA 1
ATOM 2134 C C . VAL A 1 288 ? -10.891 -1.399 11.040 1.00 98.75 288 VAL A C 1
ATOM 2136 O O . VAL A 1 288 ? -11.952 -1.200 10.454 1.00 98.75 288 VAL A O 1
ATOM 2139 N N . ARG A 1 289 ? -9.712 -1.116 10.489 1.00 97.88 289 ARG A N 1
ATOM 2140 C CA . ARG A 1 289 ? -9.528 -0.717 9.096 1.00 97.88 289 ARG A CA 1
ATOM 2141 C C . ARG A 1 289 ? -8.651 -1.733 8.385 1.00 97.88 289 ARG A C 1
ATOM 2143 O O . ARG A 1 289 ? -7.543 -2.018 8.833 1.00 97.88 289 ARG A O 1
ATOM 2150 N N . ILE A 1 290 ? -9.141 -2.252 7.268 1.00 96.62 290 ILE A N 1
ATOM 2151 C CA . ILE A 1 290 ? -8.419 -3.194 6.414 1.00 96.62 290 ILE A CA 1
ATOM 2152 C C . ILE A 1 290 ? -8.180 -2.494 5.090 1.00 96.62 290 ILE A C 1
ATOM 2154 O O . ILE A 1 290 ? -9.140 -2.126 4.418 1.00 96.62 290 ILE A O 1
ATOM 2158 N N . THR A 1 291 ? -6.919 -2.324 4.716 1.00 87.19 291 THR A N 1
ATOM 2159 C CA . THR A 1 291 ? -6.531 -1.674 3.464 1.00 87.19 291 THR A CA 1
ATOM 2160 C C . THR A 1 291 ? -5.735 -2.655 2.626 1.00 87.19 291 THR A C 1
ATOM 2162 O O . THR A 1 291 ? -4.826 -3.302 3.138 1.00 87.19 291 THR A O 1
ATOM 2165 N N . ARG A 1 292 ? -6.082 -2.800 1.347 1.00 83.31 292 ARG A N 1
ATOM 2166 C CA . ARG A 1 292 ? -5.319 -3.625 0.410 1.00 83.31 292 ARG A CA 1
ATOM 2167 C C . ARG A 1 292 ? -3.907 -3.058 0.321 1.00 83.31 292 ARG A C 1
ATOM 2169 O O . ARG A 1 292 ? -3.764 -1.870 0.036 1.00 83.31 292 ARG A O 1
ATOM 2176 N N . ALA A 1 293 ? -2.928 -3.898 0.651 1.00 67.31 293 ALA A N 1
ATOM 2177 C CA . ALA A 1 293 ? -1.520 -3.546 0.580 1.00 67.31 293 ALA A CA 1
ATOM 2178 C C . ALA A 1 293 ? -1.086 -3.538 -0.881 1.00 67.31 293 ALA A C 1
ATOM 2180 O O . ALA A 1 293 ? -1.466 -4.477 -1.625 1.00 67.31 293 ALA A O 1
#

Nearest PDB structur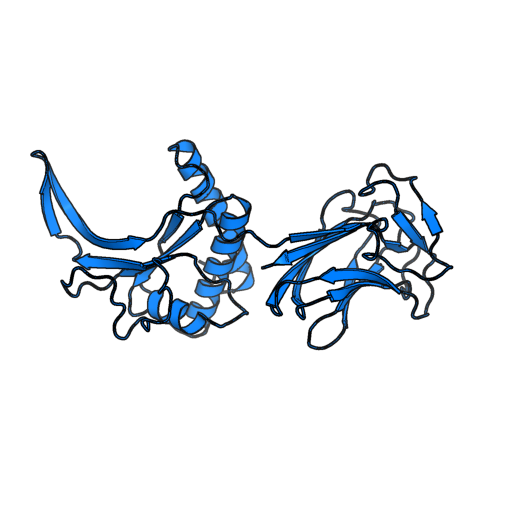es (foldseek):
  6f2p-assembly1_A  TM=8.160E-01  e=4.466E-12  Paenibacillus
  2vzr-assembly1_A  TM=7.375E-01  e=1.412E-03  Amycolatopsis orientalis
  2w1w-assembly1_A  TM=6.914E-01  e=1.329E-03  Acetivibrio thermocellus
  8ic1-assembly1_A  TM=5.094E-01  e=9.229E-04  Microbacterium arabinogalactanolyticum
  2cnw-assembly3_F  TM=4.160E-01  e=4.547E-01  Thermus aquaticus

Solvent-accessible surface area (backbone atoms only — not comparable to full-atom values): 15155 Å² total; per-residue (Å²): 134,51,72,49,37,72,60,10,18,55,50,17,30,52,50,29,54,54,50,49,53,55,32,50,76,71,69,51,56,70,31,40,72,50,66,46,84,43,72,73,56,77,74,42,76,55,47,44,48,8,51,45,27,15,48,22,20,24,32,57,39,23,45,80,66,37,20,27,27,28,37,36,18,26,28,93,22,50,37,31,51,52,52,72,42,62,84,40,77,94,43,53,71,65,65,30,43,32,32,40,50,72,77,71,53,86,45,63,81,43,66,96,30,30,58,72,88,55,62,64,84,42,16,28,28,18,35,16,37,72,76,41,77,45,72,59,98,88,47,74,48,70,43,66,44,69,26,77,41,67,67,83,48,72,33,76,76,67,51,65,49,77,33,37,61,81,34,84,90,15,40,50,63,56,92,75,50,45,78,46,58,84,55,88,40,42,55,84,84,39,30,35,35,28,74,48,40,94,48,98,53,51,38,33,35,33,48,71,37,96,52,63,41,42,26,35,36,27,36,34,36,47,47,36,84,65,23,10,61,38,34,29,33,34,38,41,33,77,89,46,73,44,76,46,72,40,48,34,40,49,84,38,57,41,81,39,76,81,46,74,42,53,30,59,39,43,75,43,69,41,40,28,38,38,26,54,31,94,43,62,43,36,32,73,44,23,28,39,37,44,30,53,94

Radius of gyration: 23.38 Å; Cα contacts (8 Å, |Δi|>4): 723; chains: 1; bounding box: 49×46×66 Å

Mean predicted aligned error: 10.54 Å

pLDDT: mean 94.3, std 6.9, range [54.25, 98.81]

InterPro domains:
  IPR015020 Rv2525c-like, glycoside hydrolase-like domain [PF08924] (8-147)
  IPR017853 Glycoside hydrolase superfamily [SSF51445] (6-150)
  IPR033803 Golvesin/Xly, CBD-like [PF25275] (161-292)
  IPR033803 Golvesin/Xly, CBD-like [cd14488] (159-291)

Foldseek 3Di:
DDLDLVVLLVQLLVVLVVQLVVCVVVVNAALEEDEDEDEDDDQDVSVLSSVQSSQQSNQVNQLVRRYFYEYEYELVHPLLSLQVCVVPQVGDHGQAYEYEAQQQDQDQDSPPSHDCVGCVPQRGKYQNHFQDWDADPRDTDTDTDMHGRHDRDTRDNFDKDKFWCPRVVFKDWDPQWDWAQPDPLFDPRIWTKHAADQDFTKIFGKDAAAFFGKKWKWAADAAAPQAWQFWWKWFQAPVGTDTATHGRNDDHSDIDTSGIGGHGHGIDGGMITGSNDPTGHMGIHTMMMITHD

Organism: NCBI:txid307120

Sequence (293 aa):
MSADPATARGQGRAAADSAVAAAQALGIGAGSTLYNDIEQYPSTASCRAAVLSFLSGWVERLHTRGYLAGMYSSGSSGITDVCGAYHDTRYLRLDQIWIAWWNGVADTDGGTYCADDRYADQQRLHQYAGDVTETWGGVTMKIDRNFLDVRAGAPPASWSVTVDNATAGGFTAGAAWGTSAYSGQRHGADYRFAAPVAVSDVAWFRATLPATGAYEVSVWYPADPGYNDRTPYLVATTTGNRPVAVDQRTGGGRWVSLGVFTLAGGTGDKVGVSRWSAGAGYVVADAVRITRA

Secondary structure (DSSP, 8-state):
--SSHHHHHHHHHHHHHHHHHHHHHTT--TT-EEEEEE------HHHHHHHHHHHHHHHHHHHHTT-EEEEEEEIIIIIHHHHHTTT-TTSPPPSEEEEE--SS--S---GGGS-TTSSTTTEEEEEEEEEEEEEETTEEEEEEEEEEEE---------EEEEETTSTTTEE--TT-EEE---TT-SSS-EEEE---SS--EEEEEEEESSSEEEEEEEE----TTB-TTEEEEEEETTEEEEEEE-TTSS-SS-EEEEEEEEPSEEEEEEEEES--SSSSBEEE-EEEEEE-